Protein AF-A0A9W8B9P7-F1 (afdb_monomer)

pLDDT: mean 77.4, std 15.5, range [34.88, 94.69]

Organism: NCBI:txid2663907

Foldseek 3Di:
DVVVVLVVQWDFDQDPVRDTDTHGDPRDDLVNLLVVLLVVLVVVVVVSVVVSLVVCVDPPNPPNQLVSLLSSLLSCLVVLVLVSNVVSCVVRQWDFQPDDVPPDHGDIDGSLSSLLSSLLSCLVVLVLLVNLVSLLVSLVSCLVVVHDLASSQVSLLSSLLSLCVVDLPDDDQLLVLVDPDPPPPPPPDDSNNSSVVSCVVSVRDHDLSNLLSSLVSLLVVLVCQVVVVDDPHHNLSSLVSLVVSVVVCVVVVHDHDPSSLVRNLVSCVVVVVVVVSVVVVVD

Mean predicted aligned error: 11.42 Å

Sequence (283 aa):
WIFQRMEQGTVPSAMPSGAMESVPIPSPNSVTLATIALLWCQNRDWERVGQVLARLGGPGAAGALPRLVTRIVSAMVDCGDVAKAEKIWLEYGHTNSSTGSNGERPAVVLNERALAKLVLGCTRTGQVAKAIGYFRTACEYSAQASRPTSYLTGLLNAVLRCTLDEQPSVPDLLLCHHESEKWQNTTGSTRRGWVMHVAQTHGVRFDIDTYNVLISQLSRLAYKCALQEMGDVTLDRVAQTMHGLYLRLCKEGLAPDDMMLSHLVPMWCHLGMDELATEYWRL

Solvent-accessible surface area (backbone atoms only — not comparable to full-atom values): 16270 Å² total; per-residue (Å²): 106,72,68,61,50,55,71,64,38,44,44,83,41,76,43,99,84,72,50,77,41,76,42,75,47,80,74,79,49,71,66,57,48,46,53,52,34,54,57,28,52,76,70,66,40,59,68,63,32,49,57,46,48,61,65,47,68,44,97,87,37,80,83,59,46,58,66,46,49,29,51,52,29,40,50,28,28,77,69,67,41,41,72,60,22,49,53,51,37,71,71,64,33,55,44,74,44,88,78,52,97,71,86,50,77,61,58,69,47,68,41,59,70,31,48,55,40,48,27,55,29,23,30,75,70,66,38,42,72,58,17,50,53,48,49,47,54,52,42,56,48,34,59,76,66,74,48,86,48,71,68,52,34,61,52,46,45,47,42,50,53,38,50,49,67,76,51,78,84,70,54,73,61,70,58,50,69,84,59,90,83,66,87,84,74,60,91,81,59,56,82,64,49,50,52,59,47,51,32,55,79,56,67,40,62,80,51,71,67,44,52,42,56,53,44,52,52,46,42,58,38,34,54,38,26,74,68,66,76,38,88,95,49,53,47,65,56,44,33,53,37,49,51,52,51,50,55,48,40,48,75,73,73,47,78,84,51,73,73,47,44,71,52,44,40,64,34,29,50,73,71,67,38,50,67,68,37,48,59,67,71,74,110

Secondary structure (DSSP, 8-state):
-HHHHHHT-EEEEE-TTS-EEEEEPPPPPHHHHHHHHHHHHHTT-HHHHHHHHHHHTSTT-TTTHHHHHHHHHHHHHHTT-HHHHHHHHHHHSEEE----TTSPPP-EEE-HHHHHHHHHHHHHTT-HHHHHHHHHHHHHHHHHTT---HHHHHHHHHHHHHHHHH-----TTGGGTT-TT-SSS-TT--HHHHHHHHHHHTTPPP-HHHHHHHHHHHHHHHHHHHTT--SS--HHHHHHHHHHHHHHHHHTTPPPPHHHHHHHHHHHHHTT-HHHHHHHH--

Radius of gyration: 26.3 Å; Cα contacts (8 Å, |Δi|>4): 309; chains: 1; bounding box: 59×46×89 Å

InterPro domains:
  IPR011990 Tetratricopeptide-like helical domain superfamily [G3DSA:1.25.40.10] (1-169)

Structure (mmCIF, N/CA/C/O backbone):
data_AF-A0A9W8B9P7-F1
#
_entry.id   AF-A0A9W8B9P7-F1
#
loop_
_atom_site.group_PDB
_atom_site.id
_atom_site.type_symbol
_atom_site.label_atom_id
_atom_site.label_alt_id
_atom_site.label_comp_id
_atom_site.label_asym_id
_atom_site.label_entity_id
_atom_site.label_seq_id
_atom_site.pdbx_PDB_ins_code
_atom_site.Cartn_x
_atom_site.Cartn_y
_atom_site.Cartn_z
_atom_site.occupancy
_atom_site.B_iso_or_equiv
_atom_site.auth_seq_id
_atom_site.auth_comp_id
_atom_site.auth_asym_id
_atom_site.auth_atom_id
_atom_site.pdbx_PDB_model_num
ATOM 1 N N . TRP A 1 1 ? 25.005 -9.844 -29.477 1.00 50.66 1 TRP A N 1
ATOM 2 C CA . TRP A 1 1 ? 24.754 -10.302 -30.861 1.00 50.66 1 TRP A CA 1
ATOM 3 C C . TRP A 1 1 ? 23.714 -9.459 -31.606 1.00 50.66 1 TRP A C 1
ATOM 5 O O . TRP A 1 1 ? 24.120 -8.773 -32.531 1.00 50.66 1 TRP A O 1
ATOM 15 N N . ILE A 1 2 ? 22.423 -9.421 -31.218 1.00 58.22 2 ILE A N 1
ATOM 16 C CA . ILE A 1 2 ? 21.393 -8.629 -31.946 1.00 58.22 2 ILE A CA 1
ATOM 17 C C . ILE A 1 2 ? 21.757 -7.136 -32.023 1.00 58.22 2 ILE A C 1
ATOM 19 O O . ILE A 1 2 ? 21.759 -6.567 -33.107 1.00 58.22 2 ILE A O 1
ATOM 23 N N . PHE A 1 3 ? 22.159 -6.522 -30.906 1.00 60.28 3 PHE A N 1
ATOM 24 C CA . PHE A 1 3 ? 22.554 -5.109 -30.897 1.00 60.28 3 PHE A CA 1
ATOM 25 C C . PHE A 1 3 ? 23.814 -4.801 -31.714 1.00 60.28 3 PHE A C 1
ATOM 27 O O . PHE A 1 3 ? 23.851 -3.792 -32.405 1.00 60.28 3 PHE A O 1
ATOM 34 N N . GLN A 1 4 ? 24.804 -5.696 -31.702 1.00 60.12 4 GLN A N 1
ATOM 35 C CA . GLN A 1 4 ? 26.006 -5.566 -32.536 1.00 60.12 4 GLN A CA 1
ATOM 36 C C . GLN A 1 4 ? 25.678 -5.672 -34.030 1.00 60.12 4 GLN A C 1
ATOM 38 O O . GLN A 1 4 ? 26.262 -4.958 -34.834 1.00 60.12 4 GLN A O 1
ATOM 43 N N . ARG A 1 5 ? 24.725 -6.530 -34.420 1.00 60.44 5 ARG A N 1
ATOM 44 C CA . ARG A 1 5 ? 24.261 -6.602 -35.814 1.00 60.44 5 ARG A CA 1
ATOM 45 C C . ARG A 1 5 ? 23.428 -5.390 -36.226 1.00 60.44 5 ARG A C 1
ATOM 47 O O . ARG A 1 5 ? 23.517 -4.9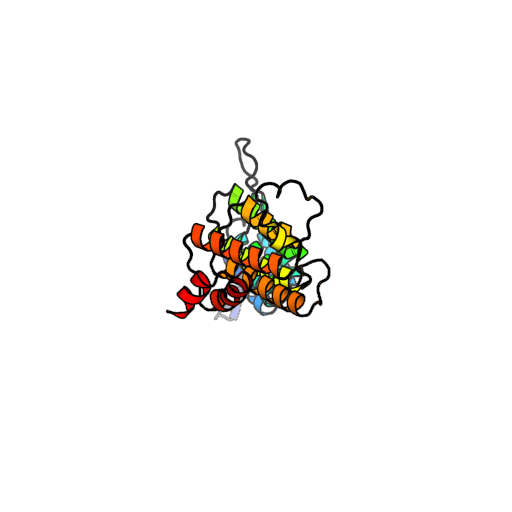69 -37.368 1.00 60.44 5 ARG A O 1
ATOM 54 N N . MET A 1 6 ? 22.666 -4.801 -35.305 1.00 60.12 6 MET A N 1
ATOM 55 C CA . MET A 1 6 ? 21.960 -3.537 -35.555 1.00 60.12 6 MET A CA 1
ATOM 56 C C . MET A 1 6 ? 22.930 -2.356 -35.728 1.00 60.12 6 MET A C 1
ATOM 58 O O . MET A 1 6 ? 22.663 -1.473 -36.533 1.00 60.12 6 MET A O 1
ATOM 62 N N . GLU A 1 7 ? 24.068 -2.353 -35.026 1.00 60.69 7 GLU A N 1
ATOM 63 C CA . GLU A 1 7 ? 25.131 -1.342 -35.181 1.00 60.69 7 GLU A CA 1
ATOM 64 C C . GLU A 1 7 ? 25.888 -1.453 -36.509 1.00 60.69 7 GLU A C 1
ATOM 66 O O . GLU A 1 7 ? 26.356 -0.445 -37.028 1.00 60.69 7 GLU A O 1
ATOM 71 N N . GLN A 1 8 ? 25.969 -2.654 -37.091 1.00 63.78 8 GLN A N 1
ATOM 72 C CA . GLN A 1 8 ? 26.585 -2.880 -38.407 1.00 63.78 8 GLN A CA 1
ATOM 73 C C . GLN A 1 8 ? 25.790 -2.241 -39.558 1.00 63.78 8 GLN A C 1
ATOM 75 O O . GLN A 1 8 ? 26.301 -2.144 -40.674 1.00 63.78 8 GLN A O 1
ATOM 80 N N . GLY A 1 9 ? 24.545 -1.814 -39.308 1.00 62.56 9 GLY A N 1
ATOM 81 C CA . GLY A 1 9 ? 23.728 -1.031 -40.237 1.00 62.56 9 GLY A CA 1
ATOM 82 C C . GLY A 1 9 ? 23.289 -1.767 -41.502 1.00 62.56 9 GLY A C 1
ATOM 83 O O . GLY A 1 9 ? 22.521 -1.203 -42.273 1.00 62.56 9 GLY A O 1
ATOM 84 N N . THR A 1 10 ? 23.730 -3.009 -41.724 1.00 67.12 10 THR A N 1
ATOM 85 C CA . THR A 1 10 ? 23.407 -3.807 -42.910 1.00 67.12 10 THR A CA 1
ATOM 86 C C . THR A 1 10 ? 23.367 -5.313 -42.615 1.00 67.12 10 THR A C 1
ATOM 88 O O . THR A 1 10 ? 24.103 -5.801 -41.754 1.00 67.12 10 THR A O 1
ATOM 91 N N . VAL A 1 11 ? 22.513 -6.068 -43.321 1.00 74.19 11 VAL A N 1
ATOM 92 C CA . VAL A 1 11 ? 22.524 -7.548 -43.326 1.00 74.19 11 VAL A CA 1
ATOM 93 C C . VAL A 1 11 ? 22.695 -8.049 -44.759 1.00 74.19 11 VAL A C 1
ATOM 95 O O . VAL A 1 11 ? 22.004 -7.550 -45.648 1.00 74.19 11 VAL A O 1
ATOM 98 N N . PRO A 1 12 ? 23.550 -9.060 -45.000 1.00 73.12 12 PRO A N 1
ATOM 99 C CA . PRO A 1 12 ? 23.569 -9.755 -46.280 1.00 73.12 12 PRO A CA 1
ATOM 100 C C . PRO A 1 12 ? 22.250 -10.512 -46.491 1.00 73.12 12 PRO A C 1
ATOM 102 O O . PRO A 1 12 ? 21.886 -11.373 -45.686 1.00 73.12 12 PRO A O 1
ATOM 105 N N . SER A 1 13 ? 21.545 -10.189 -47.572 1.00 77.75 13 SER A N 1
ATOM 106 C CA . SER A 1 13 ? 20.304 -10.836 -47.992 1.00 77.75 13 SER A CA 1
ATOM 107 C C . SER A 1 13 ? 20.478 -11.433 -49.383 1.00 77.75 13 SER A C 1
ATOM 109 O O . SER A 1 13 ? 20.944 -10.761 -50.304 1.00 77.75 13 SER A O 1
ATOM 111 N N . ALA A 1 14 ? 20.084 -12.696 -49.537 1.00 78.25 14 ALA A N 1
ATOM 112 C CA . ALA A 1 14 ? 20.053 -13.347 -50.837 1.00 78.25 14 ALA A CA 1
ATOM 113 C C . ALA A 1 14 ? 18.834 -12.845 -51.618 1.00 78.25 14 ALA A C 1
ATOM 115 O O . ALA A 1 14 ? 17.691 -13.016 -51.186 1.00 78.25 14 ALA A O 1
ATOM 116 N N . MET A 1 15 ? 19.084 -12.211 -52.758 1.00 76.75 15 MET A N 1
ATOM 117 C CA . MET A 1 15 ? 18.036 -11.794 -53.682 1.00 76.75 15 MET A CA 1
ATOM 118 C C . MET A 1 15 ? 17.479 -13.012 -54.435 1.00 76.75 15 MET A C 1
ATOM 120 O O . MET A 1 15 ? 18.175 -14.022 -54.568 1.00 76.75 15 MET A O 1
ATOM 124 N N . PRO A 1 16 ? 16.262 -12.931 -55.005 1.00 75.38 16 PRO A N 1
ATOM 125 C CA . PRO A 1 16 ? 15.693 -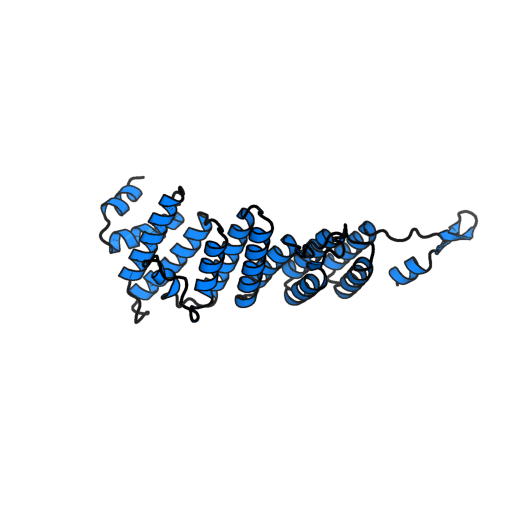14.007 -55.826 1.00 75.38 16 PRO A CA 1
ATOM 126 C C . PRO A 1 16 ? 16.585 -14.434 -57.007 1.00 75.38 16 PRO A C 1
ATOM 128 O O . PRO A 1 16 ? 16.451 -15.540 -57.519 1.00 75.38 16 PRO A O 1
ATOM 131 N N . SER A 1 17 ? 17.512 -13.568 -57.425 1.00 77.31 17 SER A N 1
ATOM 132 C CA . SER A 1 17 ? 18.525 -13.805 -58.458 1.00 77.31 17 SER A CA 1
ATOM 133 C C . SER A 1 17 ? 19.759 -14.592 -57.984 1.00 77.31 17 SER A C 1
ATOM 135 O O . SER A 1 17 ? 20.640 -14.871 -58.793 1.00 77.31 17 SER A O 1
ATOM 137 N N . GLY A 1 18 ? 19.869 -14.918 -56.691 1.00 74.88 18 GLY A N 1
ATOM 138 C CA . GLY A 1 18 ? 21.041 -15.568 -56.089 1.00 74.88 18 GLY A CA 1
ATOM 139 C C . GLY A 1 18 ? 22.199 -14.620 -55.746 1.00 74.88 18 GLY A C 1
ATOM 140 O O . GLY A 1 18 ? 23.170 -15.049 -55.123 1.00 74.88 18 GLY A O 1
ATOM 141 N N . ALA A 1 19 ? 22.104 -13.335 -56.105 1.00 75.94 19 ALA A N 1
ATOM 142 C CA . ALA A 1 19 ? 23.070 -12.314 -55.707 1.00 75.94 19 ALA A CA 1
ATOM 143 C C . ALA A 1 19 ? 22.915 -11.949 -54.220 1.00 75.94 19 ALA A C 1
ATOM 145 O O . ALA A 1 19 ? 21.799 -11.843 -53.708 1.00 75.94 19 ALA A O 1
ATOM 146 N N . MET A 1 20 ? 24.039 -11.743 -53.531 1.00 76.62 20 MET A N 1
ATOM 147 C CA . MET A 1 20 ? 24.060 -11.239 -52.157 1.00 76.62 20 MET A CA 1
ATOM 148 C C . MET A 1 20 ? 24.078 -9.712 -52.169 1.00 76.62 20 MET A C 1
ATOM 150 O O . MET A 1 20 ? 25.051 -9.115 -52.627 1.00 76.62 20 MET A O 1
ATOM 154 N N . GLU A 1 21 ? 23.034 -9.089 -51.626 1.00 80.12 21 GLU A N 1
ATOM 155 C CA . GLU A 1 21 ? 22.981 -7.641 -51.424 1.00 80.12 21 GLU A CA 1
ATOM 156 C C . GLU A 1 21 ? 23.047 -7.284 -49.941 1.00 80.12 21 GLU A C 1
ATOM 158 O O . GLU A 1 21 ? 22.544 -7.996 -49.070 1.00 80.12 21 GLU A O 1
ATOM 163 N N . SER A 1 22 ? 23.690 -6.155 -49.657 1.00 76.50 22 SER A N 1
ATOM 164 C CA . SER A 1 22 ? 23.765 -5.594 -48.314 1.00 76.50 22 SER A CA 1
ATOM 165 C C . SER A 1 22 ? 22.548 -4.702 -48.084 1.00 76.50 22 SER A C 1
ATOM 167 O O . SER A 1 22 ? 22.477 -3.592 -48.612 1.00 76.50 22 SER A O 1
ATOM 169 N N . VAL A 1 23 ? 21.562 -5.193 -47.334 1.00 76.25 23 VAL A N 1
ATOM 170 C CA . VAL A 1 23 ? 20.317 -4.458 -47.073 1.00 76.25 23 VAL A CA 1
ATOM 171 C C . VAL A 1 23 ? 20.497 -3.586 -45.832 1.00 76.25 23 VAL A C 1
ATOM 173 O O . VAL A 1 23 ? 20.871 -4.127 -44.788 1.00 76.25 23 VAL A O 1
ATOM 176 N N . PRO A 1 24 ? 20.219 -2.269 -45.894 1.00 69.81 24 PRO A N 1
ATOM 177 C CA . PRO A 1 24 ? 20.322 -1.396 -44.734 1.00 69.81 24 PRO A CA 1
ATOM 178 C C . PRO A 1 24 ? 19.303 -1.783 -43.661 1.00 69.81 24 PRO A C 1
ATOM 180 O O . PRO A 1 24 ? 18.111 -1.941 -43.929 1.00 69.81 24 PRO A O 1
ATOM 183 N N . ILE A 1 25 ? 19.774 -1.912 -42.423 1.00 70.19 25 ILE A N 1
ATOM 184 C CA . ILE A 1 25 ? 18.916 -2.137 -41.262 1.00 70.19 25 ILE A CA 1
ATOM 185 C C . ILE A 1 25 ? 18.501 -0.769 -40.728 1.00 70.19 25 ILE A C 1
ATOM 187 O O . ILE A 1 25 ? 19.377 0.030 -40.386 1.00 70.19 25 ILE A O 1
ATOM 191 N N . PRO A 1 26 ? 17.195 -0.481 -40.602 1.00 67.69 26 PRO A N 1
ATOM 192 C CA . PRO A 1 26 ? 16.762 0.735 -39.934 1.00 67.69 26 PRO A CA 1
ATOM 193 C C . PRO A 1 26 ? 17.261 0.725 -38.486 1.00 67.69 26 PRO A C 1
ATOM 195 O O . PRO A 1 26 ? 17.129 -0.276 -37.775 1.00 67.69 26 PRO A O 1
ATOM 198 N N . SER A 1 27 ? 17.825 1.845 -38.035 1.00 69.69 27 SER A N 1
ATOM 199 C CA . SER A 1 27 ? 18.227 1.984 -36.640 1.00 69.69 27 SER A CA 1
ATOM 200 C C . SER A 1 27 ? 16.999 1.805 -35.733 1.00 69.69 27 SER A C 1
ATOM 202 O O . SER A 1 27 ? 15.924 2.350 -36.013 1.00 69.69 27 SER A O 1
ATOM 204 N N . PRO A 1 28 ? 17.100 1.004 -34.658 1.00 72.62 28 PRO A N 1
ATOM 205 C CA . PRO A 1 28 ? 15.956 0.756 -33.799 1.00 72.62 28 PRO A CA 1
ATOM 206 C C . PRO A 1 28 ? 15.572 2.049 -33.077 1.00 72.62 28 PRO A C 1
ATOM 208 O O . PRO A 1 28 ? 16.377 2.643 -32.361 1.00 72.62 28 PRO A O 1
ATOM 211 N N . ASN A 1 29 ? 14.323 2.480 -33.250 1.00 76.12 29 ASN A N 1
ATOM 212 C CA . ASN A 1 29 ? 13.784 3.607 -32.498 1.00 76.12 29 ASN A CA 1
ATOM 213 C C . ASN A 1 29 ? 13.499 3.207 -31.033 1.00 76.12 29 ASN A C 1
ATOM 215 O O . ASN A 1 29 ? 13.529 2.030 -30.656 1.00 76.12 29 ASN A O 1
ATOM 219 N N . SER A 1 30 ? 13.191 4.196 -30.192 1.00 73.81 30 SER A N 1
ATOM 220 C CA . SER A 1 30 ? 12.946 3.985 -28.759 1.00 73.81 30 SER A CA 1
ATOM 221 C C . SER A 1 30 ? 11.778 3.033 -28.463 1.00 73.81 30 SER A C 1
ATOM 223 O O . SER A 1 30 ? 11.813 2.316 -27.463 1.00 73.81 30 SER A O 1
ATOM 225 N N . VAL A 1 31 ? 10.775 2.968 -29.343 1.00 77.44 31 VAL A N 1
ATOM 226 C CA . VAL A 1 31 ? 9.617 2.068 -29.219 1.00 77.44 31 VAL A CA 1
ATOM 227 C C . VAL A 1 31 ? 10.011 0.616 -29.506 1.00 77.44 31 VAL A C 1
ATOM 229 O O . VAL A 1 31 ? 9.622 -0.286 -28.758 1.00 77.44 31 VAL A O 1
ATOM 232 N N . THR A 1 32 ? 10.822 0.379 -30.539 1.00 79.50 32 THR A N 1
ATOM 233 C CA . THR A 1 32 ? 11.358 -0.950 -30.868 1.00 79.50 32 THR A CA 1
ATOM 234 C C . THR A 1 32 ? 12.215 -1.481 -29.722 1.00 79.50 32 THR A C 1
ATOM 236 O O . THR A 1 32 ? 12.008 -2.606 -29.265 1.00 79.50 32 THR A O 1
ATOM 239 N N . LEU A 1 33 ? 13.118 -0.651 -29.191 1.00 80.94 33 LEU A N 1
ATOM 240 C CA . LEU A 1 33 ? 13.955 -1.006 -28.042 1.00 80.94 33 LEU A CA 1
ATOM 241 C C . LEU A 1 33 ? 13.116 -1.312 -26.793 1.00 80.94 33 LEU A C 1
ATOM 243 O O . LEU A 1 33 ? 13.333 -2.336 -26.145 1.00 80.94 33 LEU A O 1
ATOM 247 N N . ALA A 1 34 ? 12.112 -0.482 -26.497 1.00 80.62 34 ALA A N 1
ATOM 248 C CA . ALA A 1 34 ? 11.189 -0.721 -25.391 1.00 80.62 34 ALA A CA 1
ATOM 249 C C . ALA A 1 34 ? 10.434 -2.052 -25.542 1.00 80.62 34 ALA A C 1
ATOM 251 O O . ALA A 1 34 ? 10.295 -2.793 -24.573 1.00 80.62 34 ALA A O 1
ATOM 252 N N . THR A 1 35 ? 9.982 -2.389 -26.751 1.00 82.81 35 THR A N 1
ATOM 253 C CA . THR A 1 35 ? 9.261 -3.645 -27.019 1.00 82.81 35 THR A CA 1
ATOM 254 C C . THR A 1 35 ? 10.155 -4.866 -26.797 1.00 82.81 35 THR A C 1
ATOM 256 O O . THR A 1 35 ? 9.740 -5.820 -26.141 1.00 82.81 35 THR A O 1
ATOM 259 N N . ILE A 1 36 ? 11.403 -4.813 -27.270 1.00 84.94 36 ILE A N 1
ATOM 260 C CA . ILE A 1 36 ? 12.388 -5.883 -27.062 1.00 84.94 36 ILE A CA 1
ATOM 261 C C . ILE A 1 36 ? 12.700 -6.061 -25.569 1.00 84.94 36 ILE A C 1
ATOM 263 O O . ILE A 1 36 ? 12.710 -7.189 -25.077 1.00 84.94 36 ILE A O 1
ATOM 267 N N . ALA A 1 37 ? 12.887 -4.965 -24.826 1.00 85.88 37 ALA A N 1
ATOM 268 C CA . ALA A 1 37 ? 13.105 -5.036 -23.382 1.00 85.88 37 ALA A CA 1
ATOM 269 C C . ALA A 1 37 ? 11.941 -5.726 -22.654 1.00 85.88 37 ALA A C 1
ATOM 271 O O . ALA A 1 37 ? 12.178 -6.549 -21.775 1.00 85.88 37 ALA A O 1
ATOM 272 N N . LEU A 1 38 ? 10.690 -5.464 -23.047 1.00 84.31 38 LEU A N 1
ATOM 273 C CA . LEU A 1 38 ? 9.524 -6.120 -22.444 1.00 84.31 38 LEU A CA 1
ATOM 274 C C . LEU A 1 38 ? 9.473 -7.628 -22.718 1.00 84.31 38 LEU A C 1
ATOM 276 O O . LEU A 1 38 ? 9.108 -8.386 -21.820 1.00 84.31 38 LEU A O 1
ATOM 280 N N . LEU A 1 39 ? 9.869 -8.071 -23.914 1.00 86.75 39 LEU A N 1
ATOM 281 C CA . LEU A 1 39 ? 9.997 -9.500 -24.224 1.00 86.75 39 LEU A CA 1
ATOM 282 C C . LEU A 1 39 ? 11.061 -10.168 -23.341 1.00 86.75 39 LEU A C 1
ATOM 284 O O . LEU A 1 39 ? 10.871 -11.278 -22.852 1.00 86.75 39 LEU A O 1
ATOM 288 N N . TRP A 1 40 ? 12.170 -9.482 -23.075 1.00 89.50 40 TRP A N 1
ATOM 289 C CA . TRP A 1 40 ? 13.196 -9.993 -22.165 1.00 89.50 40 TRP A CA 1
ATOM 290 C C . TRP A 1 40 ? 12.786 -9.960 -20.697 1.00 89.50 40 TRP A C 1
ATOM 292 O O . TRP A 1 40 ? 13.184 -10.858 -19.958 1.00 89.50 40 TRP A O 1
ATOM 302 N N . CYS A 1 41 ? 11.924 -9.026 -20.282 1.00 87.12 41 CYS A N 1
ATOM 303 C CA . CYS A 1 41 ? 11.303 -9.086 -18.958 1.00 87.12 41 CYS A CA 1
ATOM 304 C C . CYS A 1 41 ? 10.495 -10.374 -18.761 1.00 87.12 41 CYS A C 1
ATOM 306 O O . CYS A 1 41 ? 10.584 -10.977 -17.695 1.00 87.12 41 CYS A O 1
ATOM 308 N N . GLN A 1 42 ? 9.747 -10.823 -19.776 1.00 84.62 42 GLN A N 1
ATOM 309 C CA . GLN A 1 42 ? 8.981 -12.078 -19.703 1.00 84.62 42 GLN A CA 1
ATOM 310 C C . GLN A 1 42 ? 9.896 -13.293 -19.494 1.00 84.62 42 GLN A C 1
ATOM 312 O O . GLN A 1 42 ? 9.562 -14.194 -18.730 1.00 84.62 42 GLN A O 1
ATOM 317 N N . ASN A 1 43 ? 11.081 -13.271 -20.107 1.00 87.44 43 ASN A N 1
ATOM 318 C CA . ASN A 1 43 ? 12.095 -14.318 -19.969 1.00 87.44 43 ASN A CA 1
ATOM 319 C C . ASN A 1 43 ? 13.045 -14.111 -18.775 1.00 87.44 43 ASN A C 1
ATOM 321 O O . ASN A 1 43 ? 13.986 -14.884 -18.613 1.00 87.44 43 ASN A O 1
ATOM 325 N N . ARG A 1 44 ? 12.827 -13.075 -17.950 1.00 88.81 44 ARG A N 1
ATOM 326 C CA . ARG A 1 44 ? 13.690 -12.694 -16.814 1.00 88.81 44 ARG A CA 1
ATOM 327 C C . ARG A 1 44 ? 15.159 -12.447 -17.192 1.00 88.81 44 ARG A C 1
ATOM 329 O O . ARG A 1 44 ? 16.053 -12.570 -16.356 1.00 88.81 44 ARG A O 1
ATOM 336 N N . ASP A 1 45 ? 15.417 -12.057 -18.439 1.00 90.44 45 ASP A N 1
ATOM 337 C CA . ASP A 1 45 ? 16.754 -11.717 -18.938 1.00 90.44 45 ASP A CA 1
ATOM 338 C C . ASP A 1 45 ? 17.092 -10.260 -18.569 1.00 90.44 45 ASP A C 1
ATOM 340 O O . ASP A 1 45 ? 17.083 -9.337 -19.389 1.00 90.44 45 ASP A O 1
ATOM 344 N N . TRP A 1 46 ? 17.310 -10.035 -17.270 1.00 87.31 46 TRP A N 1
ATOM 345 C CA . TRP A 1 46 ? 17.481 -8.701 -16.688 1.00 87.31 46 TRP A CA 1
ATOM 346 C C . TRP A 1 46 ? 18.755 -7.989 -17.150 1.00 87.31 46 TRP A C 1
ATOM 348 O O . TRP A 1 46 ? 18.793 -6.759 -17.177 1.00 87.31 46 TRP A O 1
ATOM 358 N N . GLU A 1 47 ? 19.784 -8.744 -17.535 1.00 88.06 47 GLU A N 1
ATOM 359 C CA . GLU A 1 47 ? 21.034 -8.189 -18.053 1.00 88.06 47 GLU A CA 1
ATOM 360 C C . GLU A 1 47 ? 20.788 -7.462 -19.379 1.00 88.06 47 GLU A C 1
ATOM 362 O O . GLU A 1 47 ? 21.150 -6.291 -19.533 1.00 88.06 47 GLU A O 1
ATOM 367 N N . ARG A 1 48 ? 20.087 -8.111 -20.317 1.00 88.06 48 ARG A N 1
ATOM 368 C CA . ARG A 1 48 ? 19.757 -7.493 -21.606 1.00 88.06 48 ARG A CA 1
ATOM 369 C C . ARG A 1 48 ? 18.760 -6.348 -21.473 1.00 88.06 48 ARG A C 1
ATOM 371 O O . ARG A 1 48 ? 18.851 -5.373 -22.219 1.00 88.06 48 ARG A O 1
ATOM 378 N N . VAL A 1 49 ? 17.846 -6.421 -20.505 1.00 87.38 49 VAL A N 1
ATOM 379 C CA . VAL A 1 49 ? 16.964 -5.293 -20.161 1.00 87.38 49 VAL A CA 1
ATOM 380 C C . VAL A 1 49 ? 17.786 -4.079 -19.707 1.00 87.38 49 VAL A C 1
ATOM 382 O O . VAL A 1 49 ? 17.539 -2.969 -20.180 1.00 87.38 49 VAL A O 1
ATOM 385 N N . GLY A 1 50 ? 18.801 -4.285 -18.861 1.00 83.81 50 GLY A N 1
ATOM 386 C CA . GLY A 1 50 ? 19.725 -3.229 -18.436 1.00 83.81 50 GLY A CA 1
ATOM 387 C C . GLY A 1 50 ? 20.494 -2.602 -19.603 1.00 83.81 50 GLY A C 1
ATOM 388 O O . GLY A 1 50 ? 20.586 -1.380 -19.692 1.00 83.81 50 GLY A O 1
ATOM 389 N N . GLN A 1 51 ? 20.963 -3.413 -20.557 1.00 84.69 51 GLN A N 1
ATOM 390 C CA . GLN A 1 51 ? 21.638 -2.916 -21.767 1.00 84.69 51 GLN A CA 1
ATOM 391 C C . GLN A 1 51 ? 20.731 -2.007 -22.613 1.00 84.69 51 GLN A C 1
ATOM 393 O O . GLN A 1 51 ? 21.201 -1.018 -23.178 1.00 84.69 51 GLN A O 1
ATOM 398 N N . VAL A 1 52 ? 19.431 -2.312 -22.696 1.00 85.00 52 VAL A N 1
ATOM 399 C CA . VAL A 1 52 ? 18.459 -1.453 -23.391 1.00 85.00 52 VAL A CA 1
ATOM 400 C C . VAL A 1 52 ? 18.236 -0.147 -22.642 1.00 85.00 52 VAL A C 1
ATOM 402 O O . VAL A 1 52 ? 18.228 0.911 -23.269 1.00 85.00 52 VAL A O 1
ATOM 405 N N . LEU A 1 53 ? 18.076 -0.206 -21.319 1.00 82.44 53 LEU A N 1
ATOM 406 C CA . LEU A 1 53 ? 17.900 0.991 -20.497 1.00 82.44 53 LEU A CA 1
ATOM 407 C C . LEU A 1 53 ? 19.105 1.928 -20.595 1.00 82.44 53 LEU A C 1
ATOM 409 O O . LEU A 1 53 ? 18.908 3.115 -20.828 1.00 82.44 53 LEU A O 1
ATOM 413 N N . ALA A 1 54 ? 20.329 1.401 -20.548 1.00 80.25 54 ALA A N 1
ATOM 414 C CA . ALA A 1 54 ? 21.544 2.197 -20.716 1.00 80.25 54 ALA A CA 1
ATOM 415 C C . ALA A 1 54 ? 21.588 2.917 -22.079 1.00 80.25 54 ALA A C 1
ATOM 417 O O . ALA A 1 54 ? 21.979 4.079 -22.161 1.00 80.25 54 ALA A O 1
ATOM 418 N N . ARG A 1 55 ? 21.123 2.261 -23.153 1.00 78.25 55 ARG A N 1
ATOM 419 C CA . ARG A 1 55 ? 21.021 2.875 -24.491 1.00 78.25 55 ARG A CA 1
ATOM 420 C C . ARG A 1 55 ? 19.930 3.943 -24.572 1.00 78.25 55 ARG A C 1
ATOM 422 O O . ARG A 1 55 ? 20.105 4.941 -25.262 1.00 78.25 55 ARG A O 1
ATOM 429 N N . LEU A 1 56 ? 18.812 3.739 -23.878 1.00 76.62 56 LEU A N 1
ATOM 430 C CA . LEU A 1 56 ? 17.699 4.692 -23.814 1.00 76.62 56 LEU A CA 1
ATOM 431 C C . LEU A 1 56 ? 17.908 5.805 -22.773 1.00 76.62 56 LEU A C 1
ATOM 433 O O . LEU A 1 56 ? 17.152 6.769 -22.772 1.00 76.62 56 LEU A O 1
ATOM 437 N N . GLY A 1 57 ? 18.899 5.691 -21.890 1.00 65.44 57 GLY A N 1
ATOM 438 C CA . GLY A 1 57 ? 19.256 6.711 -20.900 1.00 65.44 57 GLY A CA 1
ATOM 439 C C . GLY A 1 57 ? 20.135 7.841 -21.450 1.00 65.44 57 GLY A C 1
ATOM 440 O O . GLY A 1 57 ? 20.416 8.794 -20.731 1.00 65.44 57 GLY A O 1
ATOM 441 N N . GLY A 1 58 ? 20.578 7.750 -22.710 1.00 61.28 58 GLY A N 1
ATOM 442 C CA . GLY A 1 58 ? 21.396 8.775 -23.363 1.00 61.28 58 GLY A CA 1
ATOM 443 C C . GLY A 1 58 ? 20.625 10.057 -23.739 1.00 61.28 58 GLY A C 1
ATOM 444 O O . GLY A 1 58 ? 19.389 10.060 -23.789 1.00 61.28 58 GLY A O 1
ATOM 445 N N . PRO A 1 59 ? 21.338 11.161 -24.041 1.00 44.72 59 PRO A N 1
ATOM 446 C CA . PRO A 1 59 ? 20.725 12.426 -24.449 1.00 44.72 59 PRO A CA 1
ATOM 447 C C . PRO A 1 59 ? 19.892 12.237 -25.730 1.00 44.72 59 PRO A C 1
ATOM 449 O O . PRO A 1 59 ? 20.432 11.923 -26.786 1.00 44.72 59 PRO A O 1
ATOM 452 N N . GLY A 1 60 ? 18.565 12.403 -25.628 1.00 47.94 60 GLY A N 1
ATOM 453 C CA . GLY A 1 60 ? 17.623 12.329 -26.760 1.00 47.94 60 GLY A CA 1
ATOM 454 C C . GLY A 1 60 ? 16.432 11.365 -26.609 1.00 47.94 60 GLY A C 1
ATOM 455 O O . GLY A 1 60 ? 15.516 11.408 -27.425 1.00 47.94 60 GLY A O 1
ATOM 456 N N . ALA A 1 61 ? 16.381 10.527 -25.567 1.00 52.75 61 ALA A N 1
ATOM 457 C CA . ALA A 1 61 ? 15.378 9.454 -25.424 1.00 52.75 61 ALA A CA 1
ATOM 458 C C . ALA A 1 61 ? 14.298 9.694 -24.334 1.00 52.75 61 ALA A C 1
ATOM 460 O O . ALA A 1 61 ? 13.643 8.764 -23.857 1.00 52.75 61 ALA A O 1
ATOM 461 N N . ALA A 1 62 ? 14.053 10.959 -23.978 1.00 54.50 62 ALA A N 1
ATOM 462 C CA . ALA A 1 62 ? 13.286 11.368 -22.794 1.00 54.50 62 ALA A CA 1
ATOM 463 C C . ALA A 1 62 ? 11.804 10.914 -22.738 1.00 54.50 62 ALA A C 1
ATOM 465 O O . ALA A 1 62 ? 11.244 10.787 -21.652 1.00 54.50 62 ALA A O 1
ATOM 466 N N . GLY A 1 63 ? 11.145 10.648 -23.874 1.00 55.53 63 GLY A N 1
ATOM 467 C CA . GLY A 1 63 ? 9.690 10.410 -23.903 1.00 55.53 63 GLY A CA 1
ATOM 468 C C . GLY A 1 63 ? 9.227 8.976 -23.594 1.00 55.53 63 GLY A C 1
ATOM 469 O O . GLY A 1 63 ? 8.178 8.778 -22.981 1.00 55.53 63 GLY A O 1
ATOM 470 N N . ALA A 1 64 ? 9.985 7.956 -24.014 1.00 58.84 64 ALA A N 1
ATOM 471 C CA . ALA A 1 64 ? 9.580 6.544 -23.896 1.00 58.84 64 ALA A CA 1
ATOM 472 C C . ALA A 1 64 ? 10.020 5.891 -22.573 1.00 58.84 6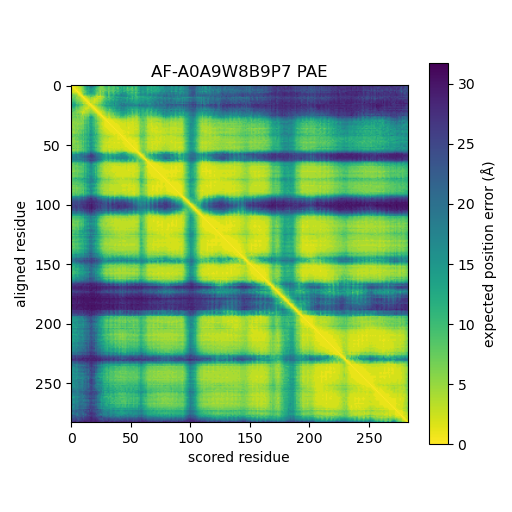4 ALA A C 1
ATOM 474 O O . ALA A 1 64 ? 9.446 4.884 -22.144 1.00 58.84 64 ALA A O 1
ATOM 475 N N . LEU A 1 65 ? 11.021 6.483 -21.919 1.00 75.62 65 LEU A N 1
ATOM 476 C CA . LEU A 1 65 ? 11.711 5.911 -20.770 1.00 75.62 65 LEU A CA 1
ATOM 477 C C . LEU A 1 65 ? 10.802 5.713 -19.540 1.00 75.62 65 LEU A C 1
ATOM 479 O O . LEU A 1 65 ? 10.814 4.609 -18.995 1.00 75.62 65 LEU A O 1
ATOM 483 N N . PRO A 1 66 ? 9.920 6.657 -19.136 1.00 79.62 66 PRO A N 1
ATOM 484 C CA . PRO A 1 66 ? 9.121 6.476 -17.920 1.00 79.62 66 PRO A CA 1
ATOM 485 C C . PRO A 1 66 ? 8.161 5.281 -17.997 1.00 79.62 66 PRO A C 1
ATOM 487 O O . PRO A 1 66 ? 8.078 4.481 -17.066 1.00 79.62 66 PRO A O 1
ATOM 490 N N . ARG A 1 67 ? 7.462 5.102 -19.128 1.00 81.31 67 ARG A N 1
ATOM 491 C CA . ARG A 1 67 ? 6.520 3.980 -19.309 1.00 81.31 67 ARG A CA 1
ATOM 492 C C . ARG A 1 67 ? 7.241 2.634 -19.338 1.00 81.31 67 ARG A C 1
ATOM 494 O O . ARG A 1 67 ? 6.730 1.659 -18.787 1.00 81.31 67 ARG A O 1
ATOM 501 N N . LEU A 1 68 ? 8.411 2.587 -19.977 1.00 85.69 68 LEU A N 1
ATOM 502 C CA . LEU A 1 68 ? 9.241 1.390 -20.023 1.00 85.69 68 LEU A CA 1
ATOM 503 C C . LEU A 1 68 ? 9.755 1.025 -18.624 1.00 85.69 68 LEU A C 1
ATOM 505 O O . LEU A 1 68 ? 9.570 -0.113 -18.200 1.00 85.69 68 LEU A O 1
ATOM 509 N N . VAL A 1 69 ? 10.294 1.996 -17.880 1.00 88.12 69 VAL A N 1
ATOM 510 C CA . VAL A 1 69 ? 10.747 1.809 -16.491 1.00 88.12 69 VAL A CA 1
ATOM 511 C C . VAL A 1 69 ? 9.609 1.287 -15.615 1.00 88.12 69 VAL A C 1
ATOM 513 O O . VAL A 1 69 ? 9.800 0.299 -14.912 1.00 88.12 69 VAL A O 1
ATOM 516 N N . THR A 1 70 ? 8.397 1.851 -15.710 1.00 89.50 70 THR A N 1
ATOM 517 C CA . THR A 1 70 ? 7.234 1.339 -14.961 1.00 89.50 70 THR A CA 1
ATOM 518 C C . THR A 1 70 ? 6.959 -0.133 -15.263 1.00 89.50 70 THR A C 1
ATOM 520 O O . THR A 1 70 ? 6.693 -0.905 -14.340 1.00 89.50 70 THR A O 1
ATOM 523 N N . ARG A 1 71 ? 7.004 -0.540 -16.537 1.00 89.94 71 ARG A N 1
ATOM 524 C CA . ARG A 1 71 ? 6.735 -1.930 -16.931 1.00 89.94 71 ARG A CA 1
ATOM 525 C C . ARG A 1 71 ? 7.836 -2.887 -16.477 1.00 89.94 71 ARG A C 1
ATOM 527 O O . ARG A 1 71 ? 7.506 -3.958 -15.981 1.00 89.94 71 ARG A O 1
ATOM 534 N N . ILE A 1 72 ? 9.104 -2.493 -16.593 1.00 91.38 72 ILE A N 1
ATOM 535 C CA . ILE A 1 72 ? 10.247 -3.292 -16.125 1.00 91.38 72 ILE A CA 1
ATOM 536 C C . ILE A 1 72 ? 10.181 -3.470 -14.606 1.00 91.38 72 ILE A C 1
ATOM 538 O O . ILE A 1 72 ? 10.226 -4.599 -14.124 1.00 91.38 72 ILE A O 1
ATOM 542 N N . VAL A 1 73 ? 9.996 -2.375 -13.858 1.00 92.50 73 VAL A N 1
ATOM 543 C CA . VAL A 1 73 ? 9.846 -2.404 -12.394 1.00 92.50 73 VAL A CA 1
ATOM 544 C C . VAL A 1 73 ? 8.660 -3.280 -11.994 1.00 92.50 73 VAL A C 1
ATOM 546 O O . VAL A 1 73 ? 8.801 -4.116 -11.107 1.00 92.50 73 VAL A O 1
ATOM 549 N N . SER A 1 74 ? 7.517 -3.153 -12.679 1.00 92.88 74 SER A N 1
ATOM 550 C CA . SER A 1 74 ? 6.352 -4.013 -12.428 1.00 92.88 74 SER A CA 1
ATOM 551 C C . SER A 1 74 ? 6.685 -5.489 -12.643 1.00 92.88 74 SER A C 1
ATOM 553 O O . SER A 1 74 ? 6.417 -6.294 -11.762 1.00 92.88 74 SER A O 1
ATOM 555 N N . ALA A 1 75 ? 7.316 -5.837 -13.769 1.00 91.88 75 ALA A N 1
ATOM 556 C CA . ALA A 1 75 ? 7.668 -7.218 -14.088 1.00 91.88 75 ALA A CA 1
ATOM 557 C C . ALA A 1 75 ? 8.653 -7.821 -13.074 1.00 91.88 75 ALA A C 1
ATOM 559 O O . ALA A 1 75 ? 8.483 -8.967 -12.662 1.00 91.88 75 ALA A O 1
ATOM 560 N N . MET A 1 76 ? 9.653 -7.050 -12.637 1.00 92.50 76 MET A N 1
ATOM 561 C CA . MET A 1 76 ? 10.603 -7.482 -11.609 1.00 92.50 76 MET A CA 1
ATOM 562 C C . MET A 1 76 ? 9.912 -7.685 -10.254 1.00 92.50 76 MET A C 1
ATOM 564 O O . MET A 1 76 ? 10.127 -8.712 -9.613 1.00 92.50 76 MET A O 1
ATOM 568 N N . VAL A 1 77 ? 9.042 -6.756 -9.839 1.00 93.56 77 VAL A N 1
ATOM 569 C CA . VAL A 1 77 ? 8.253 -6.884 -8.602 1.00 93.56 77 VAL A CA 1
ATOM 570 C C . VAL A 1 77 ? 7.330 -8.103 -8.654 1.00 93.56 77 VAL A C 1
ATOM 572 O O . VAL A 1 77 ? 7.290 -8.870 -7.694 1.00 93.56 77 VAL A O 1
ATOM 575 N N . ASP A 1 78 ? 6.620 -8.314 -9.763 1.00 90.62 78 ASP A N 1
ATOM 576 C CA . ASP A 1 78 ? 5.695 -9.440 -9.927 1.00 90.62 78 ASP A CA 1
ATOM 577 C C . ASP A 1 78 ? 6.438 -10.795 -9.983 1.00 90.62 78 ASP A C 1
ATOM 579 O O . ASP A 1 78 ? 5.875 -11.822 -9.615 1.00 90.62 78 ASP A O 1
ATOM 583 N N . CYS A 1 79 ? 7.727 -10.803 -10.352 1.00 89.12 79 CYS A N 1
ATOM 584 C CA . CYS A 1 79 ? 8.604 -11.978 -10.258 1.00 89.12 79 CYS A CA 1
ATOM 585 C C . CYS A 1 79 ? 9.265 -12.169 -8.877 1.00 89.12 79 CYS A C 1
ATOM 587 O O . CYS A 1 79 ? 9.973 -13.158 -8.691 1.00 89.12 79 CYS A O 1
ATOM 589 N N . GLY A 1 80 ? 9.074 -11.245 -7.928 1.00 88.81 80 GLY A N 1
ATOM 590 C CA . GLY A 1 80 ? 9.710 -11.264 -6.603 1.00 88.81 80 GLY A CA 1
ATOM 591 C C . GLY A 1 80 ? 11.125 -10.662 -6.545 1.00 88.81 80 GLY A C 1
ATOM 592 O O . GLY A 1 80 ? 11.711 -10.577 -5.469 1.00 88.81 80 GLY A O 1
ATOM 593 N N . ASP A 1 81 ? 11.666 -10.173 -7.664 1.00 90.75 81 ASP A N 1
ATOM 594 C CA . ASP A 1 81 ? 12.997 -9.556 -7.786 1.00 90.75 81 ASP A CA 1
ATOM 595 C C . ASP A 1 81 ? 1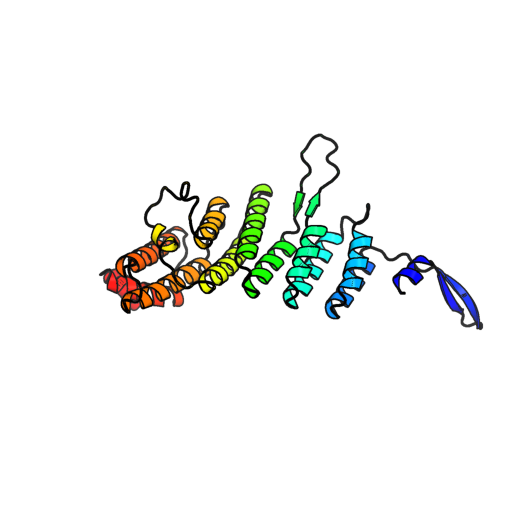2.991 -8.069 -7.324 1.00 90.75 81 ASP A C 1
ATOM 597 O O . ASP A 1 81 ? 13.471 -7.169 -8.020 1.00 90.75 81 ASP A O 1
ATOM 601 N N . VAL A 1 82 ? 12.447 -7.773 -6.134 1.00 93.38 82 VAL A N 1
ATOM 602 C CA . VAL A 1 82 ? 12.222 -6.386 -5.653 1.00 93.38 82 VAL A CA 1
ATOM 603 C C . VAL A 1 82 ? 13.517 -5.568 -5.567 1.00 93.38 82 VAL A C 1
ATOM 605 O O . VAL A 1 82 ? 13.523 -4.398 -5.936 1.00 93.38 82 VAL A O 1
ATOM 608 N N . ALA A 1 83 ? 14.635 -6.175 -5.157 1.00 91.94 83 ALA A N 1
ATOM 609 C CA . ALA A 1 83 ? 15.926 -5.481 -5.069 1.00 91.94 83 ALA A CA 1
ATOM 610 C C . ALA A 1 83 ? 16.454 -5.018 -6.443 1.00 91.94 83 ALA A C 1
ATOM 612 O O . ALA A 1 83 ? 17.038 -3.940 -6.564 1.00 91.94 83 ALA A O 1
ATOM 613 N N . LYS A 1 84 ? 16.226 -5.809 -7.502 1.00 90.25 84 LYS A N 1
ATOM 614 C CA . LYS A 1 84 ? 16.588 -5.411 -8.873 1.00 90.25 84 LYS A CA 1
ATOM 615 C C . LYS A 1 84 ? 15.660 -4.310 -9.376 1.00 90.25 84 LYS A C 1
ATOM 617 O O . LYS A 1 84 ? 16.135 -3.360 -9.994 1.00 90.25 84 LYS A O 1
ATOM 622 N N . ALA A 1 85 ? 14.367 -4.412 -9.063 1.00 92.25 85 ALA A N 1
ATOM 623 C CA . ALA A 1 85 ? 13.382 -3.388 -9.392 1.00 92.25 85 ALA A CA 1
ATOM 624 C C . ALA A 1 85 ? 13.747 -2.032 -8.764 1.00 92.25 85 ALA A C 1
ATOM 626 O O . ALA A 1 85 ? 13.721 -1.008 -9.444 1.00 92.25 85 ALA A O 1
ATOM 627 N N . GLU A 1 86 ? 14.140 -2.041 -7.487 1.00 91.75 86 GLU A N 1
ATOM 628 C CA . GLU A 1 86 ? 14.623 -0.872 -6.746 1.00 91.75 86 GLU A CA 1
ATOM 629 C C . GLU A 1 86 ? 15.846 -0.251 -7.425 1.00 91.75 86 GLU A C 1
ATOM 631 O O . GLU A 1 86 ? 15.847 0.949 -7.685 1.00 91.75 86 GLU A O 1
ATOM 636 N N . LYS A 1 87 ? 16.850 -1.059 -7.795 1.00 90.19 87 LYS A N 1
ATOM 637 C CA . LYS A 1 87 ? 18.040 -0.562 -8.500 1.00 90.19 87 LYS A CA 1
ATOM 638 C C . LYS A 1 87 ? 17.677 0.156 -9.805 1.00 90.19 87 LYS A C 1
ATOM 640 O O . LYS A 1 87 ? 18.143 1.268 -10.035 1.00 90.19 87 LYS A O 1
ATOM 645 N N . ILE A 1 88 ? 16.818 -0.449 -10.631 1.00 87.88 88 ILE A N 1
ATOM 646 C CA . ILE A 1 88 ? 16.359 0.162 -11.888 1.00 87.88 88 ILE A CA 1
ATOM 647 C C . ILE A 1 88 ? 15.607 1.470 -11.634 1.00 87.88 88 ILE A C 1
ATOM 649 O O . ILE A 1 88 ? 15.782 2.441 -12.367 1.00 87.88 88 ILE A O 1
ATOM 653 N N . TRP A 1 89 ? 14.762 1.515 -10.609 1.00 88.56 89 TRP A N 1
ATOM 654 C CA . TRP A 1 89 ? 14.020 2.725 -10.285 1.00 88.56 89 TRP A CA 1
ATOM 655 C C . TRP A 1 89 ? 14.909 3.843 -9.731 1.00 88.56 89 TRP A C 1
ATOM 657 O O . TRP A 1 89 ? 14.712 4.995 -10.095 1.00 88.56 89 TRP A O 1
ATOM 667 N N . LEU A 1 90 ? 15.912 3.532 -8.912 1.00 86.12 90 LEU A N 1
ATOM 668 C CA . LEU A 1 90 ? 16.867 4.538 -8.438 1.00 86.12 90 LEU A CA 1
ATOM 669 C C . LEU A 1 90 ? 17.669 5.145 -9.598 1.00 86.12 90 LEU A C 1
ATOM 671 O O . LEU A 1 90 ? 17.933 6.343 -9.599 1.00 86.12 90 LEU A O 1
ATOM 675 N N . GLU A 1 91 ? 18.021 4.329 -10.593 1.00 84.62 91 GLU A N 1
ATOM 676 C CA . GLU A 1 91 ? 18.842 4.747 -11.734 1.00 84.62 91 GLU A CA 1
ATOM 677 C C . GLU A 1 91 ? 18.037 5.491 -12.817 1.00 84.62 91 GLU A C 1
ATOM 679 O O . GLU A 1 91 ? 18.529 6.458 -13.392 1.00 84.62 91 GLU A O 1
ATOM 684 N N . TYR A 1 92 ? 16.787 5.082 -13.077 1.00 82.88 92 TYR A N 1
ATOM 685 C CA . TYR A 1 92 ? 15.985 5.588 -14.207 1.00 82.88 92 TYR A CA 1
ATOM 686 C C . TYR A 1 92 ? 14.596 6.133 -13.821 1.00 82.88 92 TYR A C 1
ATOM 688 O O . TYR A 1 92 ? 13.852 6.617 -14.676 1.00 82.88 92 TYR A O 1
ATOM 696 N N . GLY A 1 93 ? 14.188 6.012 -12.558 1.00 77.00 93 GLY A N 1
ATOM 697 C CA . GLY A 1 93 ? 12.869 6.411 -12.047 1.00 77.00 93 GLY A CA 1
ATOM 698 C C . GLY A 1 93 ? 12.766 7.877 -11.624 1.00 77.00 93 GLY A C 1
ATOM 699 O O . GLY A 1 93 ? 11.651 8.361 -11.411 1.00 77.00 93 GLY A O 1
ATOM 700 N N . HIS A 1 94 ? 13.898 8.581 -11.565 1.00 74.31 94 HIS A N 1
ATOM 701 C CA . HIS A 1 94 ? 13.989 10.020 -11.343 1.00 74.31 94 HIS A CA 1
ATOM 702 C C . HIS A 1 94 ? 14.721 10.661 -12.518 1.00 74.31 94 HIS A C 1
ATOM 704 O O . HIS A 1 94 ? 15.887 10.363 -12.760 1.00 74.31 94 HIS A O 1
ATOM 710 N N . THR A 1 95 ? 14.061 11.564 -13.238 1.00 64.88 95 THR A N 1
ATOM 711 C CA . THR A 1 95 ? 14.748 12.394 -14.233 1.00 64.88 95 THR A CA 1
ATOM 712 C C . THR A 1 95 ? 14.846 13.818 -13.712 1.00 64.88 95 THR A C 1
ATOM 714 O O . THR A 1 95 ? 13.822 14.461 -13.462 1.00 64.88 95 THR A O 1
ATOM 717 N N . ASN A 1 96 ? 16.074 14.321 -13.575 1.00 54.12 96 ASN A N 1
ATOM 718 C CA . ASN A 1 96 ? 16.313 15.752 -13.426 1.00 54.12 96 ASN A CA 1
ATOM 719 C C . ASN A 1 96 ? 15.929 16.407 -14.754 1.00 54.12 96 ASN A C 1
ATOM 721 O O . ASN A 1 96 ? 16.534 16.092 -15.779 1.00 54.12 96 ASN A O 1
ATOM 725 N N . SER A 1 97 ? 14.924 17.287 -14.770 1.00 51.59 97 SER A N 1
ATOM 726 C CA . SER A 1 97 ? 14.684 18.112 -15.956 1.00 51.59 97 SER A CA 1
ATOM 727 C C . SER A 1 97 ? 15.855 19.083 -16.116 1.00 51.59 97 SER A C 1
ATOM 729 O O . SER A 1 97 ? 15.934 20.142 -15.500 1.00 51.59 97 SER A O 1
ATOM 731 N N . SER A 1 98 ? 16.833 18.690 -16.920 1.00 46.09 98 SER A N 1
ATOM 732 C CA . SER A 1 98 ? 17.971 19.525 -17.272 1.00 46.09 98 SER A CA 1
ATOM 733 C C . SER A 1 98 ? 17.576 20.481 -18.397 1.00 46.09 98 SER A C 1
ATOM 735 O O . SER A 1 98 ? 18.064 20.313 -19.503 1.00 46.09 98 SER A O 1
ATOM 737 N N . THR A 1 99 ? 16.663 21.423 -18.138 1.00 44.09 99 THR A N 1
ATOM 738 C CA . THR A 1 99 ? 16.467 22.664 -18.920 1.00 44.09 99 THR A CA 1
ATOM 739 C C . THR A 1 99 ? 15.320 23.480 -18.322 1.00 44.09 99 THR A C 1
ATOM 741 O O . THR A 1 99 ? 14.172 23.356 -18.740 1.00 44.09 99 THR A O 1
ATOM 744 N N . GLY A 1 100 ? 15.638 24.347 -17.365 1.00 41.03 100 GLY A N 1
ATOM 745 C CA . GLY A 1 100 ? 14.898 25.585 -17.145 1.00 41.03 100 GLY A CA 1
ATOM 746 C C . GLY A 1 100 ? 15.831 26.726 -17.522 1.00 41.03 100 GLY A C 1
ATOM 747 O O . GLY A 1 100 ? 16.729 27.060 -16.757 1.00 41.03 100 GLY A O 1
ATOM 748 N N . SER A 1 101 ? 15.677 27.305 -18.711 1.00 45.00 101 SER A N 1
ATOM 749 C CA . SER A 1 101 ? 16.506 28.421 -19.192 1.00 45.00 101 SER A CA 1
ATOM 750 C C . SER A 1 101 ? 16.282 29.740 -18.432 1.00 45.00 101 SER A C 1
ATOM 752 O O . SER A 1 101 ? 16.857 30.747 -18.817 1.00 45.00 101 SER A O 1
ATOM 754 N N . ASN A 1 102 ? 15.502 29.742 -17.344 1.00 46.22 102 ASN A N 1
ATOM 755 C CA . ASN A 1 102 ? 15.111 30.933 -16.583 1.00 46.22 102 ASN A CA 1
ATOM 756 C C . ASN A 1 102 ? 15.183 30.719 -15.057 1.00 46.22 102 ASN A C 1
ATOM 758 O O . ASN A 1 102 ? 14.218 30.997 -14.359 1.00 46.22 102 ASN A O 1
ATOM 762 N N . GLY A 1 103 ? 16.288 30.197 -14.511 1.00 46.72 103 GLY A N 1
ATOM 763 C CA . GLY A 1 103 ? 16.542 30.211 -13.054 1.00 46.72 103 GLY A CA 1
ATOM 764 C C . GLY A 1 103 ? 15.542 29.454 -12.157 1.00 46.72 103 GLY A C 1
ATOM 765 O O . GLY A 1 103 ? 15.702 29.451 -10.937 1.00 46.72 103 GLY A O 1
ATOM 766 N N . GLU A 1 104 ? 14.533 28.797 -12.728 1.00 48.25 104 GLU A N 1
ATOM 767 C CA . GLU A 1 104 ? 13.601 27.935 -12.011 1.00 48.25 104 GLU A CA 1
ATOM 768 C C . GLU A 1 104 ? 14.302 26.631 -11.626 1.00 48.25 104 GLU A C 1
ATOM 770 O O . GLU A 1 104 ? 15.038 26.032 -12.416 1.00 48.25 104 GLU A O 1
ATOM 775 N N . ARG A 1 105 ? 14.097 26.201 -10.375 1.00 48.12 105 ARG A N 1
ATOM 776 C CA . ARG A 1 105 ? 14.659 24.948 -9.860 1.00 48.12 105 ARG A CA 1
ATOM 777 C C . ARG A 1 105 ? 14.273 23.795 -10.796 1.00 48.12 105 ARG A C 1
ATOM 779 O O . ARG A 1 105 ? 13.108 23.722 -11.187 1.00 48.12 105 ARG A O 1
ATOM 786 N N . PRO A 1 106 ? 15.201 22.875 -11.118 1.00 50.22 106 PRO A N 1
ATOM 787 C CA . PRO A 1 106 ? 14.886 21.729 -11.960 1.00 50.22 106 PRO A CA 1
ATOM 788 C C . PRO A 1 106 ? 13.728 20.945 -11.337 1.00 50.22 106 PRO A C 1
ATOM 790 O O . PRO A 1 106 ? 13.822 20.470 -10.203 1.00 50.22 106 PRO A O 1
ATOM 793 N N . ALA A 1 107 ? 12.626 20.818 -12.075 1.00 55.62 107 ALA A N 1
ATOM 794 C CA . ALA A 1 107 ? 11.511 19.983 -11.669 1.00 55.62 107 ALA A CA 1
ATOM 795 C C . ALA A 1 107 ? 11.967 18.521 -11.755 1.00 55.62 107 ALA A C 1
ATOM 797 O O . ALA A 1 107 ? 12.232 18.003 -12.845 1.00 55.62 107 ALA A O 1
ATOM 798 N N . VAL A 1 108 ? 12.113 17.862 -10.608 1.00 60.44 108 VAL A N 1
ATOM 799 C CA . VAL A 1 108 ? 12.353 16.418 -10.559 1.00 60.44 108 VAL A CA 1
ATOM 800 C C . VAL A 1 108 ? 11.076 15.739 -11.041 1.00 60.44 108 VAL A C 1
ATOM 802 O O . VAL A 1 108 ? 10.016 15.898 -10.438 1.00 60.44 108 VAL A O 1
ATOM 805 N N . VAL A 1 109 ? 11.150 14.992 -12.140 1.00 72.00 109 VAL A N 1
ATOM 806 C CA . VAL A 1 109 ? 10.015 14.185 -12.601 1.00 72.00 109 VAL A CA 1
ATOM 807 C C . VAL A 1 109 ? 10.172 12.791 -12.011 1.00 72.00 109 VAL A C 1
ATOM 809 O O . VAL A 1 109 ? 11.093 12.051 -12.362 1.00 72.00 109 VAL A O 1
ATOM 812 N N . LEU A 1 110 ? 9.278 12.457 -11.081 1.00 80.62 110 LEU A N 1
ATOM 813 C CA . LEU A 1 110 ? 9.223 11.165 -10.411 1.00 80.62 110 LEU A CA 1
ATOM 814 C C . LEU A 1 110 ? 8.336 10.200 -11.198 1.00 80.62 110 LEU A C 1
A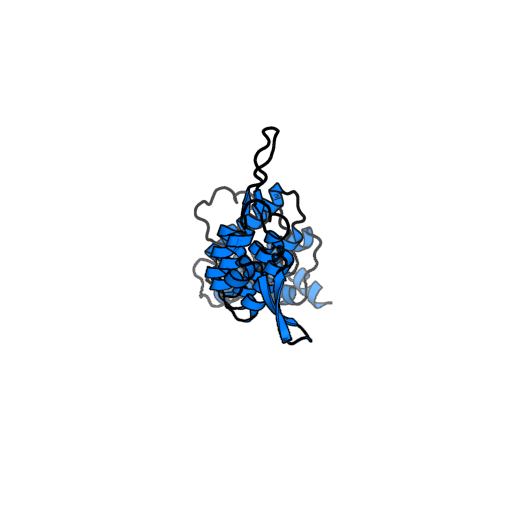TOM 816 O O . LEU A 1 110 ? 7.188 10.513 -11.526 1.00 80.62 110 LEU A O 1
ATOM 820 N N . ASN A 1 111 ? 8.818 8.983 -11.437 1.00 86.50 111 ASN A N 1
ATOM 821 C CA . ASN A 1 111 ? 7.981 7.912 -11.963 1.00 86.50 111 ASN A CA 1
ATOM 822 C C . ASN A 1 111 ? 7.102 7.304 -10.852 1.00 86.50 111 ASN A C 1
ATOM 824 O O . ASN A 1 111 ? 7.396 6.230 -10.320 1.00 86.50 111 ASN A O 1
ATOM 828 N N . GLU A 1 112 ? 6.007 7.994 -10.516 1.00 86.00 112 GLU A N 1
ATOM 829 C CA . GLU A 1 112 ? 5.056 7.614 -9.455 1.00 86.00 112 GLU A CA 1
ATOM 830 C C . GLU A 1 112 ? 4.530 6.181 -9.603 1.00 86.00 112 GLU A C 1
ATOM 832 O O . GLU A 1 112 ? 4.388 5.462 -8.619 1.00 86.00 112 GLU A O 1
ATOM 837 N N . ARG A 1 113 ? 4.258 5.731 -10.835 1.00 88.94 113 ARG A N 1
ATOM 838 C CA . ARG A 1 113 ? 3.705 4.388 -11.076 1.00 88.94 113 ARG A CA 1
ATOM 839 C C . ARG A 1 113 ? 4.712 3.289 -10.761 1.00 88.94 113 ARG A C 1
ATOM 841 O O . ARG A 1 113 ? 4.334 2.242 -10.241 1.00 88.94 113 ARG A O 1
ATOM 848 N N . ALA A 1 114 ? 5.983 3.518 -11.088 1.00 90.12 114 ALA A N 1
ATOM 849 C CA . ALA A 1 114 ? 7.054 2.600 -10.725 1.00 90.12 114 ALA A CA 1
ATOM 850 C C . ALA A 1 114 ? 7.281 2.600 -9.203 1.00 90.12 114 ALA A C 1
ATOM 852 O O . ALA A 1 114 ? 7.392 1.530 -8.610 1.00 90.12 114 ALA A O 1
ATOM 853 N N . LEU A 1 115 ? 7.238 3.775 -8.564 1.00 91.81 115 LEU A N 1
ATOM 854 C CA . LEU A 1 115 ? 7.334 3.899 -7.107 1.00 91.81 115 LEU A CA 1
ATOM 855 C C . LEU A 1 115 ? 6.187 3.170 -6.390 1.00 91.81 115 LEU A C 1
ATOM 857 O O . LEU A 1 115 ? 6.431 2.387 -5.478 1.00 91.81 115 LEU A O 1
ATOM 861 N N . ALA A 1 116 ? 4.944 3.344 -6.844 1.00 92.25 116 ALA A N 1
ATOM 862 C CA . ALA A 1 116 ? 3.780 2.632 -6.318 1.00 92.25 116 ALA A CA 1
ATOM 863 C C . ALA A 1 116 ? 3.961 1.105 -6.396 1.00 92.25 116 ALA A C 1
ATOM 865 O O . ALA A 1 116 ? 3.639 0.380 -5.456 1.00 92.25 116 ALA A O 1
ATOM 866 N N . LYS A 1 117 ? 4.532 0.605 -7.498 1.00 93.94 117 LYS A N 1
ATOM 867 C CA . LYS A 1 117 ? 4.858 -0.818 -7.653 1.00 93.94 117 LYS A CA 1
ATOM 868 C C . LYS A 1 117 ? 5.949 -1.279 -6.691 1.00 93.94 117 LYS A C 1
ATOM 870 O O . LYS A 1 117 ? 5.822 -2.375 -6.153 1.00 93.94 117 LYS A O 1
ATOM 875 N N . LEU A 1 118 ? 6.964 -0.458 -6.424 1.00 94.56 118 LEU A N 1
ATOM 876 C CA . LEU A 1 118 ? 7.972 -0.763 -5.406 1.00 94.56 118 LEU A CA 1
ATOM 877 C C . LEU A 1 118 ? 7.380 -0.814 -4.003 1.00 94.56 118 LEU A C 1
ATOM 879 O O . LEU A 1 118 ? 7.683 -1.756 -3.279 1.00 94.56 118 LEU A O 1
ATOM 883 N N . VAL A 1 119 ? 6.496 0.123 -3.641 1.00 94.69 119 VAL A N 1
ATOM 884 C CA . VAL A 1 119 ? 5.776 0.077 -2.358 1.00 94.69 119 VAL A CA 1
ATOM 885 C C . VAL A 1 119 ? 5.070 -1.271 -2.212 1.00 94.69 119 VAL A C 1
ATOM 887 O O . VAL A 1 119 ? 5.302 -1.973 -1.232 1.00 94.69 119 VAL A O 1
ATOM 890 N N . LEU A 1 120 ? 4.293 -1.686 -3.219 1.00 93.94 120 LEU A N 1
ATOM 891 C CA . LEU A 1 120 ? 3.597 -2.979 -3.212 1.00 93.94 120 LEU A CA 1
ATOM 892 C C . LEU A 1 120 ? 4.552 -4.187 -3.187 1.00 93.94 120 LEU A C 1
ATOM 894 O O . LEU A 1 120 ? 4.253 -5.206 -2.570 1.00 93.94 120 LEU A O 1
ATOM 898 N N . GLY A 1 121 ? 5.703 -4.103 -3.857 1.00 94.31 121 GLY A N 1
ATOM 899 C CA . GLY A 1 121 ? 6.725 -5.150 -3.817 1.00 94.31 121 GLY A CA 1
ATOM 900 C C . GLY A 1 121 ? 7.371 -5.282 -2.438 1.00 94.31 121 GLY A C 1
ATOM 901 O O . GLY A 1 121 ? 7.520 -6.390 -1.918 1.00 94.31 121 GLY A O 1
ATOM 902 N N . CYS A 1 122 ? 7.710 -4.157 -1.811 1.00 93.81 122 CYS A N 1
ATOM 903 C CA . CYS A 1 122 ? 8.255 -4.122 -0.460 1.00 93.81 122 CYS A CA 1
ATOM 904 C C . CYS A 1 122 ? 7.246 -4.646 0.566 1.00 93.81 122 CYS A C 1
ATOM 906 O O . CYS A 1 122 ? 7.641 -5.423 1.431 1.00 93.81 122 CYS A O 1
ATOM 908 N N . THR A 1 123 ? 5.957 -4.306 0.448 1.00 92.00 123 THR A N 1
ATOM 909 C CA . THR A 1 123 ? 4.935 -4.826 1.371 1.00 92.00 123 THR A CA 1
ATOM 910 C C . THR A 1 123 ? 4.737 -6.334 1.225 1.00 92.00 123 THR A C 1
ATOM 912 O O . THR A 1 123 ? 4.692 -7.042 2.226 1.00 92.00 123 THR A O 1
ATOM 915 N N . ARG A 1 124 ? 4.711 -6.863 -0.007 1.00 90.94 124 ARG A N 1
ATOM 916 C CA . ARG A 1 124 ? 4.612 -8.316 -0.259 1.00 90.94 124 ARG A CA 1
ATOM 917 C C . ARG A 1 124 ? 5.820 -9.106 0.242 1.00 90.94 124 ARG A C 1
ATOM 919 O O . ARG A 1 124 ? 5.671 -10.256 0.632 1.00 90.94 124 ARG A O 1
ATOM 926 N N . THR A 1 125 ? 7.008 -8.506 0.206 1.00 90.56 125 THR A N 1
ATOM 927 C CA . THR A 1 125 ? 8.257 -9.149 0.654 1.00 90.56 125 THR A CA 1
ATOM 928 C C . THR A 1 125 ? 8.581 -8.889 2.127 1.00 90.56 125 THR A C 1
ATOM 930 O O . THR A 1 125 ? 9.649 -9.284 2.585 1.00 90.56 125 THR A O 1
ATOM 933 N N . GLY A 1 126 ? 7.697 -8.214 2.872 1.00 86.62 126 GLY A N 1
ATOM 934 C CA . GLY A 1 126 ? 7.910 -7.889 4.286 1.00 86.62 126 GLY A CA 1
ATOM 935 C C . GLY A 1 126 ? 8.994 -6.833 4.544 1.00 86.62 126 GLY A C 1
ATOM 936 O O . GLY A 1 126 ? 9.415 -6.644 5.679 1.00 86.62 126 GLY A O 1
ATOM 937 N N . GLN A 1 127 ? 9.453 -6.106 3.520 1.00 89.56 127 GLN A N 1
ATOM 938 C CA . GLN A 1 127 ? 10.424 -5.012 3.658 1.00 89.56 127 GLN A CA 1
ATOM 939 C C . GLN A 1 127 ? 9.733 -3.724 4.139 1.00 89.56 127 GLN A C 1
ATOM 941 O O . GLN A 1 127 ? 9.703 -2.709 3.435 1.00 89.56 127 GLN A O 1
ATOM 946 N N . VAL A 1 128 ? 9.176 -3.760 5.351 1.00 86.19 128 VAL A N 1
ATOM 947 C CA . VAL A 1 128 ? 8.319 -2.709 5.924 1.00 86.19 128 VAL A CA 1
ATOM 948 C C . VAL A 1 128 ? 8.995 -1.341 5.929 1.00 86.19 128 VAL A C 1
ATOM 950 O O . VAL A 1 128 ? 8.431 -0.376 5.421 1.00 86.19 128 VAL A O 1
ATOM 953 N N . ALA A 1 129 ? 10.233 -1.239 6.424 1.00 84.88 129 ALA A N 1
ATOM 954 C CA . ALA A 1 129 ? 10.937 0.045 6.496 1.00 84.88 129 ALA A CA 1
ATOM 955 C C . ALA A 1 129 ? 11.093 0.718 5.116 1.00 84.88 129 ALA A C 1
ATOM 957 O O . ALA A 1 129 ? 10.922 1.932 4.998 1.00 84.88 129 ALA A O 1
ATOM 958 N N . LYS A 1 130 ? 11.355 -0.071 4.065 1.00 89.75 130 LYS A N 1
ATOM 959 C CA . LYS A 1 130 ? 11.443 0.439 2.690 1.00 89.75 130 LYS A CA 1
ATOM 960 C C . LYS A 1 130 ? 10.078 0.828 2.136 1.00 89.75 130 LYS A C 1
ATOM 962 O O . LYS A 1 130 ? 9.956 1.897 1.548 1.00 89.75 130 LYS A O 1
ATOM 967 N N . ALA A 1 131 ? 9.050 0.007 2.362 1.00 90.81 131 ALA A N 1
ATOM 968 C CA . ALA A 1 131 ? 7.683 0.317 1.942 1.00 90.81 131 ALA A CA 1
ATOM 969 C C . ALA A 1 131 ? 7.212 1.662 2.516 1.00 90.81 131 ALA A C 1
ATOM 971 O O . ALA A 1 131 ? 6.667 2.495 1.795 1.00 90.81 131 ALA A O 1
ATOM 972 N N . ILE A 1 132 ? 7.494 1.885 3.799 1.00 87.56 132 ILE A N 1
ATOM 973 C CA . ILE A 1 132 ? 7.193 3.122 4.513 1.00 87.56 132 ILE A CA 1
ATOM 974 C C . ILE A 1 132 ? 7.976 4.310 3.923 1.00 87.56 132 ILE A C 1
ATOM 976 O O . ILE A 1 132 ? 7.385 5.355 3.642 1.00 87.56 132 ILE A O 1
ATOM 980 N N . GLY A 1 133 ? 9.283 4.148 3.686 1.00 88.31 133 GLY A N 1
ATOM 981 C CA . GLY A 1 133 ? 10.119 5.181 3.065 1.00 88.31 133 GLY A CA 1
ATOM 982 C C . GLY A 1 133 ? 9.616 5.594 1.679 1.00 88.31 133 GLY A C 1
ATOM 983 O O . GLY A 1 133 ? 9.427 6.779 1.417 1.00 88.31 133 GLY A O 1
ATOM 984 N N . TYR A 1 134 ? 9.304 4.623 0.822 1.00 91.75 134 TYR A N 1
ATOM 985 C CA . TYR A 1 134 ? 8.771 4.879 -0.516 1.00 91.75 134 TYR A CA 1
ATOM 986 C C . TYR A 1 134 ? 7.371 5.484 -0.515 1.00 91.75 134 TYR A C 1
ATOM 988 O O . TYR A 1 134 ? 7.077 6.345 -1.345 1.00 91.75 134 TYR A O 1
ATOM 996 N N . PHE A 1 135 ? 6.512 5.076 0.421 1.00 91.81 135 PHE A N 1
ATOM 997 C CA . PHE A 1 135 ? 5.206 5.699 0.599 1.00 91.81 135 PHE A CA 1
ATOM 998 C C . PHE A 1 135 ? 5.341 7.180 0.963 1.00 91.81 135 PHE A C 1
ATOM 1000 O O . PHE A 1 135 ? 4.681 8.014 0.348 1.00 91.81 135 PHE A O 1
ATOM 1007 N N . ARG A 1 136 ? 6.258 7.529 1.878 1.00 89.31 136 ARG A N 1
ATOM 1008 C CA . ARG A 1 136 ? 6.566 8.934 2.178 1.00 89.31 136 ARG A CA 1
ATOM 1009 C C . ARG A 1 136 ? 7.013 9.691 0.928 1.00 89.31 136 ARG A C 1
ATOM 1011 O O . ARG A 1 136 ? 6.462 10.753 0.662 1.00 89.31 136 ARG A O 1
ATOM 1018 N N . THR A 1 137 ? 7.943 9.143 0.144 1.00 88.62 137 THR A N 1
ATOM 1019 C CA . THR A 1 137 ? 8.397 9.786 -1.101 1.00 88.62 137 THR A CA 1
ATOM 1020 C C . THR A 1 137 ? 7.241 10.026 -2.079 1.00 88.62 137 THR A C 1
ATOM 1022 O O . THR A 1 137 ? 7.179 11.079 -2.712 1.00 88.62 137 THR A O 1
ATOM 1025 N N . ALA A 1 138 ? 6.293 9.088 -2.187 1.00 89.00 138 ALA A N 1
ATOM 1026 C CA . ALA A 1 138 ? 5.104 9.260 -3.022 1.00 89.00 138 ALA A CA 1
ATOM 1027 C C . ALA A 1 138 ? 4.192 10.390 -2.504 1.00 89.00 138 ALA A C 1
ATOM 1029 O O . ALA A 1 138 ? 3.715 11.207 -3.294 1.00 89.00 138 ALA A O 1
ATOM 1030 N N . CYS A 1 139 ? 3.989 10.471 -1.187 1.00 87.31 139 CYS A N 1
ATOM 1031 C CA . CYS A 1 139 ? 3.210 11.532 -0.549 1.00 87.31 139 CYS A CA 1
ATOM 1032 C C . CYS A 1 139 ? 3.839 12.921 -0.746 1.00 87.31 139 CYS A C 1
ATOM 1034 O O . CYS A 1 139 ? 3.147 13.850 -1.165 1.00 87.31 139 CYS A O 1
ATOM 1036 N N . GLU A 1 140 ? 5.145 13.054 -0.499 1.00 85.88 140 GLU A N 1
ATOM 1037 C CA . GLU A 1 140 ? 5.893 14.309 -0.670 1.00 85.88 140 GLU A CA 1
ATOM 1038 C C . GLU A 1 140 ? 5.803 14.815 -2.114 1.00 85.88 140 GLU A C 1
ATOM 1040 O O . GLU A 1 140 ? 5.533 15.993 -2.356 1.00 85.88 140 GLU A O 1
ATOM 1045 N N . TYR A 1 141 ? 5.960 13.911 -3.083 1.00 83.75 141 TYR A N 1
ATOM 1046 C CA . TYR A 1 141 ? 5.859 14.261 -4.494 1.00 83.75 141 TYR A CA 1
ATOM 1047 C C . TYR A 1 141 ? 4.442 14.674 -4.901 1.00 83.75 141 TYR A C 1
ATOM 1049 O O . TYR A 1 141 ? 4.267 15.686 -5.580 1.00 83.75 141 TYR A O 1
ATOM 1057 N N . SER A 1 142 ? 3.416 13.936 -4.463 1.00 83.00 142 SER A N 1
ATOM 1058 C CA . SER A 1 142 ? 2.022 14.275 -4.770 1.00 83.00 142 SER A CA 1
ATOM 1059 C C . SER A 1 142 ? 1.633 15.649 -4.220 1.00 83.00 142 SER A C 1
ATOM 1061 O O . SER A 1 142 ? 0.912 16.387 -4.896 1.00 83.00 142 SER A O 1
ATOM 1063 N N . ALA A 1 143 ? 2.128 16.001 -3.027 1.00 80.00 143 ALA A N 1
ATOM 1064 C CA . ALA A 1 143 ? 1.912 17.309 -2.418 1.00 80.00 143 ALA A CA 1
ATOM 1065 C C . ALA A 1 143 ? 2.584 18.429 -3.227 1.00 80.00 143 ALA A C 1
ATOM 1067 O O . ALA A 1 143 ? 1.943 19.430 -3.540 1.00 80.00 143 ALA A O 1
ATOM 1068 N N . GLN A 1 144 ? 3.841 18.238 -3.644 1.00 80.00 144 GLN A N 1
ATOM 1069 C CA . GLN A 1 144 ? 4.553 19.198 -4.498 1.00 80.00 144 GLN A CA 1
ATOM 1070 C C . GLN A 1 144 ? 3.887 19.364 -5.872 1.00 80.00 144 GLN A C 1
ATOM 1072 O O . GLN A 1 144 ? 3.839 20.467 -6.411 1.00 80.00 144 GLN A O 1
ATOM 1077 N N . ALA A 1 145 ? 3.352 18.280 -6.435 1.00 73.75 145 ALA A N 1
ATOM 1078 C CA . ALA A 1 145 ? 2.736 18.274 -7.757 1.00 73.75 145 ALA A CA 1
ATOM 1079 C C . ALA A 1 145 ? 1.246 18.678 -7.761 1.00 73.75 145 ALA A C 1
ATOM 1081 O O . ALA A 1 145 ? 0.641 18.691 -8.834 1.00 73.75 145 ALA A O 1
ATOM 1082 N N . SER A 1 146 ? 0.643 18.982 -6.599 1.00 71.56 146 SER A N 1
ATOM 1083 C CA . SER A 1 146 ? -0.801 19.261 -6.446 1.00 71.56 146 SER A CA 1
ATOM 1084 C C . SER A 1 146 ? -1.700 18.190 -7.087 1.00 71.56 146 SER A C 1
ATOM 1086 O O . SER A 1 146 ? -2.730 18.491 -7.694 1.00 71.56 146 SER A O 1
ATOM 1088 N N . ARG A 1 147 ? -1.285 16.920 -7.008 1.00 68.81 147 ARG A N 1
ATOM 1089 C CA . ARG A 1 147 ? -1.965 15.803 -7.678 1.00 68.81 147 ARG A CA 1
ATOM 1090 C C . ARG A 1 147 ? -3.032 15.154 -6.792 1.00 68.81 147 ARG A C 1
ATOM 1092 O O . ARG A 1 147 ? -2.910 15.185 -5.567 1.00 68.81 147 ARG A O 1
ATOM 1099 N N . PRO A 1 148 ? -4.054 14.516 -7.396 1.00 63.00 148 PRO A N 1
ATOM 1100 C CA . PRO A 1 148 ? -5.056 13.758 -6.654 1.00 63.00 148 PRO A CA 1
ATOM 1101 C C . PRO A 1 148 ? -4.419 12.661 -5.788 1.00 63.00 148 PRO A C 1
ATOM 1103 O O . PRO A 1 148 ? -3.622 11.861 -6.276 1.00 63.00 148 PRO A O 1
ATOM 1106 N N . THR A 1 149 ? -4.824 12.585 -4.519 1.00 71.00 149 THR A N 1
ATOM 1107 C CA . THR A 1 149 ? -4.262 11.667 -3.512 1.00 71.00 149 THR A CA 1
ATOM 1108 C C . THR A 1 149 ? -4.916 10.282 -3.489 1.00 71.00 149 THR A C 1
ATOM 1110 O O . THR A 1 149 ? -4.513 9.434 -2.700 1.00 71.00 149 THR A O 1
ATOM 1113 N N . SER A 1 150 ? -5.895 9.997 -4.355 1.00 73.62 150 SER A N 1
ATOM 1114 C CA . SER A 1 150 ? -6.695 8.760 -4.287 1.00 73.62 150 SER A CA 1
ATOM 1115 C C . SER A 1 150 ? -5.872 7.474 -4.424 1.00 73.62 150 SER A C 1
ATOM 1117 O O . SER A 1 150 ? -6.152 6.485 -3.754 1.00 73.62 150 SER A O 1
ATOM 1119 N N . TYR A 1 151 ? -4.813 7.474 -5.241 1.00 80.69 151 TYR A N 1
ATOM 1120 C CA . TYR A 1 151 ? -3.926 6.311 -5.358 1.00 80.69 151 TYR A CA 1
ATOM 1121 C C . TYR A 1 151 ? -3.061 6.098 -4.103 1.00 80.69 151 TYR A C 1
ATOM 1123 O O . TYR A 1 151 ? -2.653 4.967 -3.828 1.00 80.69 151 TYR A O 1
ATOM 1131 N N . LEU A 1 152 ? -2.791 7.162 -3.334 1.00 89.50 152 LEU A N 1
ATOM 1132 C CA . LEU A 1 152 ? -2.024 7.085 -2.091 1.00 89.50 152 LEU A CA 1
ATOM 1133 C C . LEU A 1 152 ? -2.802 6.342 -1.009 1.00 89.50 152 LEU A C 1
ATOM 1135 O O . LEU A 1 152 ? -2.175 5.654 -0.213 1.00 89.50 152 LEU A O 1
ATOM 1139 N N . THR A 1 153 ? -4.136 6.402 -1.007 1.00 88.75 153 THR A N 1
ATOM 1140 C CA . THR A 1 153 ? -4.969 5.625 -0.074 1.00 88.75 153 THR A CA 1
ATOM 1141 C C . THR A 1 153 ? -4.789 4.117 -0.287 1.00 88.75 153 THR A C 1
ATOM 1143 O O . THR A 1 153 ? -4.570 3.371 0.665 1.00 88.75 153 THR A O 1
ATOM 1146 N N . GLY A 1 154 ? -4.731 3.658 -1.542 1.00 89.06 154 GLY A N 1
ATOM 1147 C CA . GLY A 1 154 ? -4.428 2.253 -1.843 1.00 89.06 154 GLY A CA 1
ATOM 1148 C C . GLY A 1 154 ? -3.025 1.826 -1.385 1.00 89.06 154 GLY A C 1
ATOM 1149 O O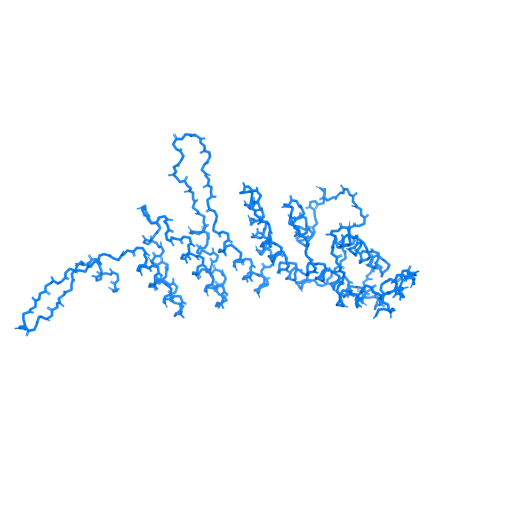 . GLY A 1 154 ? -2.845 0.725 -0.857 1.00 89.06 154 GLY A O 1
ATOM 1150 N N . LEU A 1 155 ? -2.024 2.703 -1.538 1.00 91.50 155 LEU A N 1
ATOM 1151 C CA . LEU A 1 155 ? -0.666 2.453 -1.038 1.00 91.50 155 LEU A CA 1
ATOM 1152 C C . LEU A 1 155 ? -0.611 2.445 0.492 1.00 91.50 155 LEU A C 1
ATOM 1154 O O . LEU A 1 155 ? 0.026 1.564 1.068 1.00 91.50 155 LEU A O 1
ATOM 1158 N N . LEU A 1 156 ? -1.316 3.374 1.137 1.00 91.25 156 LEU A N 1
ATOM 1159 C CA . LEU A 1 156 ? -1.469 3.441 2.584 1.00 91.25 156 LEU A CA 1
ATOM 1160 C C . LEU A 1 156 ? -2.012 2.117 3.123 1.00 91.25 156 LEU A C 1
ATOM 1162 O O . LEU A 1 156 ? -1.393 1.528 4.005 1.00 91.25 156 LEU A O 1
ATOM 1166 N N . ASN A 1 157 ? -3.102 1.606 2.546 1.00 89.81 157 ASN A N 1
ATOM 1167 C CA . ASN A 1 157 ? -3.722 0.352 2.977 1.00 89.81 157 ASN A CA 1
ATOM 1168 C C . ASN A 1 157 ? -2.750 -0.838 2.871 1.00 89.81 157 ASN A C 1
ATOM 1170 O O . ASN A 1 157 ? -2.679 -1.667 3.781 1.00 89.81 157 ASN A O 1
ATOM 1174 N N . ALA A 1 158 ? -1.940 -0.900 1.810 1.00 89.88 158 ALA A N 1
ATOM 1175 C CA . ALA A 1 158 ? -0.921 -1.939 1.657 1.00 89.88 158 ALA A CA 1
ATOM 1176 C C . ALA A 1 158 ? 0.203 -1.830 2.704 1.00 89.88 158 ALA A C 1
ATOM 1178 O O . ALA A 1 158 ? 0.620 -2.840 3.277 1.00 89.88 158 ALA A O 1
ATOM 1179 N N . VAL A 1 159 ? 0.693 -0.612 2.957 1.00 89.56 159 VAL A N 1
ATOM 1180 C CA . VAL A 1 159 ? 1.761 -0.352 3.935 1.00 89.56 159 VAL A CA 1
ATOM 1181 C C . VAL A 1 159 ? 1.266 -0.623 5.353 1.00 89.56 159 VAL A C 1
ATOM 1183 O O . VAL A 1 159 ? 1.976 -1.267 6.126 1.00 89.56 159 VAL A O 1
ATOM 1186 N N . LEU A 1 160 ? 0.045 -0.199 5.686 1.00 86.94 160 LEU A N 1
ATOM 1187 C CA . LEU A 1 160 ? -0.568 -0.427 6.993 1.00 86.94 160 LEU A CA 1
ATOM 1188 C C . LEU A 1 160 ? -0.682 -1.915 7.306 1.00 86.94 160 LEU A C 1
ATOM 1190 O O . LEU A 1 160 ? -0.176 -2.336 8.342 1.00 86.94 160 LEU A O 1
ATOM 1194 N N . ARG A 1 161 ? -1.265 -2.716 6.403 1.00 85.19 161 ARG A N 1
ATOM 1195 C CA . ARG A 1 161 ? -1.387 -4.173 6.596 1.00 85.19 161 ARG A CA 1
ATOM 1196 C C . ARG A 1 161 ? -0.026 -4.811 6.875 1.00 85.19 161 ARG A C 1
ATOM 1198 O O . ARG A 1 161 ? 0.152 -5.449 7.904 1.00 85.19 161 ARG A O 1
ATOM 1205 N N . CYS A 1 162 ? 0.963 -4.523 6.028 1.00 83.62 162 CYS A N 1
ATOM 1206 C CA . CYS A 1 162 ? 2.316 -5.061 6.174 1.00 83.62 162 CYS A CA 1
ATOM 1207 C C . CYS A 1 162 ? 2.983 -4.660 7.504 1.00 83.62 162 CYS A C 1
ATOM 1209 O O . CYS A 1 162 ? 3.582 -5.490 8.183 1.00 83.62 162 CYS A O 1
ATOM 1211 N N . THR A 1 163 ? 2.845 -3.396 7.913 1.00 79.75 163 THR A N 1
ATOM 1212 C CA . THR A 1 163 ? 3.450 -2.892 9.159 1.00 79.75 163 THR A CA 1
ATOM 1213 C C . THR A 1 163 ? 2.773 -3.471 10.411 1.00 79.75 163 THR A C 1
ATOM 1215 O O . THR A 1 163 ? 3.406 -3.608 11.465 1.00 79.75 163 THR A O 1
ATOM 1218 N N . LEU A 1 164 ? 1.477 -3.780 10.318 1.00 76.19 164 LEU A N 1
ATOM 1219 C CA . LEU A 1 164 ? 0.690 -4.366 11.404 1.00 76.19 164 LEU A CA 1
ATOM 1220 C C . LEU A 1 164 ? 0.920 -5.882 11.515 1.00 76.19 164 LEU A C 1
ATOM 1222 O O . LEU A 1 164 ? 0.936 -6.405 12.627 1.00 76.19 164 LEU A O 1
ATOM 1226 N N . ASP A 1 165 ? 1.192 -6.565 10.402 1.00 72.56 165 ASP A N 1
ATOM 1227 C CA . ASP A 1 165 ? 1.540 -7.990 10.393 1.00 72.56 165 ASP A CA 1
ATOM 1228 C C . ASP A 1 165 ? 2.967 -8.266 10.914 1.00 72.56 165 ASP A C 1
ATOM 1230 O O . ASP A 1 165 ? 3.178 -9.277 11.583 1.00 72.56 165 ASP A O 1
ATOM 1234 N N . GLU A 1 166 ?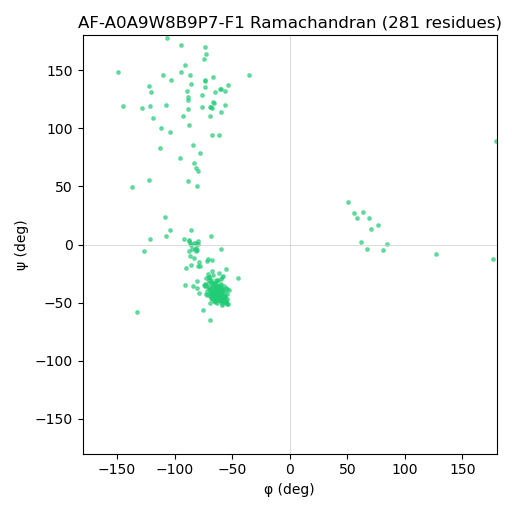 3.942 -7.373 10.671 1.00 68.81 166 GLU A N 1
ATOM 1235 C CA . GLU A 1 166 ? 5.350 -7.575 11.078 1.00 68.81 166 GLU A CA 1
ATOM 1236 C C . GLU A 1 166 ? 5.550 -7.622 12.603 1.00 68.81 166 GLU A C 1
ATOM 1238 O O . GLU A 1 166 ? 6.414 -8.361 13.074 1.00 68.81 166 GLU A O 1
ATOM 1243 N N . GLN A 1 167 ? 4.773 -6.879 13.408 1.00 59.38 167 GLN A N 1
ATOM 1244 C CA . GLN A 1 167 ? 4.735 -7.160 14.851 1.00 59.38 167 GLN A CA 1
ATOM 1245 C C . GLN A 1 167 ? 3.342 -6.923 15.464 1.00 59.38 167 GLN A C 1
ATOM 1247 O O . GLN A 1 167 ? 2.865 -5.787 15.511 1.00 59.38 167 GLN A O 1
ATOM 1252 N N . PRO A 1 168 ? 2.720 -7.968 16.034 1.00 52.22 168 PRO A N 1
ATOM 1253 C CA . PRO A 1 168 ? 1.363 -7.921 16.568 1.00 52.22 168 PRO A CA 1
ATOM 1254 C C . PRO A 1 168 ? 1.285 -7.410 18.021 1.00 52.22 168 PRO A C 1
ATOM 1256 O O . PRO A 1 168 ? 0.249 -7.585 18.668 1.00 52.22 168 PRO A O 1
ATOM 1259 N N . SER A 1 169 ? 2.365 -6.834 18.568 1.00 52.00 169 SER A N 1
ATOM 1260 C CA . SER A 1 169 ? 2.359 -6.084 19.831 1.00 52.00 169 SER A CA 1
ATOM 1261 C C . SER A 1 169 ? 1.932 -4.649 19.525 1.00 52.00 169 SER A C 1
ATOM 1263 O O . SER A 1 169 ? 2.729 -3.761 19.219 1.00 52.00 169 SER A O 1
ATOM 1265 N N . VAL A 1 170 ? 0.619 -4.456 19.499 1.00 54.16 170 VAL A N 1
ATOM 1266 C CA . VAL A 1 170 ? -0.058 -3.224 19.095 1.00 54.16 170 VAL A CA 1
ATOM 1267 C C . VAL A 1 170 ? -0.543 -2.534 20.362 1.00 54.16 170 VAL A C 1
ATOM 1269 O O . VAL A 1 170 ? -1.554 -2.960 20.874 1.00 54.16 170 VAL A O 1
ATOM 1272 N N . PRO A 1 171 ? 0.148 -1.549 20.947 1.00 49.66 171 PRO A N 1
ATOM 1273 C CA . PRO A 1 171 ? -0.618 -0.688 21.852 1.00 49.66 171 PRO A CA 1
ATOM 1274 C C . PRO A 1 171 ? -0.403 0.795 21.660 1.00 49.66 171 PRO A C 1
ATOM 1276 O O . PRO A 1 171 ? -1.356 1.498 21.349 1.00 49.66 171 PRO A O 1
ATOM 1279 N N . ASP A 1 172 ? 0.820 1.293 21.770 1.00 50.22 172 ASP A N 1
ATOM 1280 C CA . ASP A 1 172 ? 0.985 2.729 21.997 1.00 50.22 172 ASP A CA 1
ATOM 1281 C C . ASP A 1 172 ? 0.479 3.587 20.845 1.00 50.22 172 ASP A C 1
ATOM 1283 O O . ASP A 1 172 ? -0.038 4.673 21.062 1.00 50.22 172 ASP A O 1
ATOM 1287 N N . LEU A 1 173 ? 0.543 3.084 19.613 1.00 53.47 173 LEU A N 1
ATOM 1288 C CA . LEU A 1 173 ? 0.206 3.914 18.476 1.00 53.47 173 LEU A CA 1
ATOM 1289 C C . LEU A 1 173 ? -1.290 4.153 18.275 1.00 53.47 173 LEU A C 1
ATOM 1291 O O . LEU A 1 173 ? -1.712 5.298 18.128 1.00 53.47 173 LEU A O 1
ATOM 1295 N N . LEU A 1 174 ? -2.077 3.081 18.152 1.00 55.38 174 LEU A N 1
ATOM 1296 C CA . LEU A 1 174 ? -3.503 3.237 17.864 1.00 55.38 174 LEU A CA 1
ATOM 1297 C C . LEU A 1 174 ? -4.181 3.908 19.066 1.00 55.38 174 LEU A C 1
ATOM 1299 O O . LEU A 1 174 ? -5.053 4.750 18.892 1.00 55.38 174 LEU A O 1
ATOM 1303 N N . LEU A 1 175 ? -3.685 3.633 20.274 1.00 53.19 175 LEU A N 1
ATOM 1304 C CA . LEU A 1 175 ? -4.207 4.161 21.530 1.00 53.19 175 LEU A CA 1
ATOM 1305 C C . LEU A 1 175 ? -3.734 5.592 21.865 1.00 53.19 175 LEU A C 1
ATOM 1307 O O . LEU A 1 175 ? -4.159 6.144 22.880 1.00 53.19 175 LEU A O 1
ATOM 1311 N N . CYS A 1 176 ? -2.864 6.204 21.050 1.00 49.38 176 CYS A N 1
ATOM 1312 C CA . CYS A 1 176 ? -2.504 7.630 21.139 1.00 49.38 176 CYS A CA 1
ATOM 1313 C C . CYS A 1 176 ? -3.520 8.551 20.436 1.00 49.38 176 CYS A C 1
ATOM 1315 O O . CYS A 1 176 ? -3.389 9.771 20.496 1.00 49.38 176 CYS A O 1
ATOM 1317 N N . HIS A 1 177 ? -4.548 8.003 19.778 1.00 48.47 177 HIS A N 1
ATOM 1318 C CA . HIS A 1 177 ? -5.543 8.789 19.040 1.00 48.47 177 HIS A CA 1
ATOM 1319 C C . HIS A 1 177 ? -6.507 9.609 19.915 1.00 48.47 177 HIS A C 1
ATOM 1321 O O . HIS A 1 177 ? -7.193 10.477 19.377 1.00 48.47 177 HIS A O 1
ATOM 1327 N N . HIS A 1 178 ? -6.559 9.375 21.231 1.00 40.75 178 HIS A N 1
ATOM 1328 C CA . HIS A 1 178 ? -7.479 10.087 22.126 1.00 40.75 178 HIS A CA 1
ATOM 1329 C C . HIS A 1 178 ? -7.002 11.508 22.500 1.00 40.75 178 HIS A C 1
ATOM 1331 O O . HIS A 1 178 ? -7.804 12.328 22.946 1.00 40.75 178 HIS A O 1
ATOM 1337 N N . GLU A 1 179 ? -5.728 11.842 22.264 1.00 40.62 179 GLU A N 1
ATOM 1338 C CA . GLU A 1 179 ? -5.162 13.165 22.553 1.00 40.62 179 GLU A CA 1
ATOM 1339 C C . GLU A 1 179 ? -4.785 13.887 21.253 1.00 40.62 179 GLU A C 1
ATOM 1341 O O . GLU A 1 179 ? -3.649 13.886 20.772 1.00 40.62 179 GLU A O 1
ATOM 1346 N N . SER A 1 180 ? -5.792 14.514 20.651 1.00 43.69 180 SER A N 1
ATOM 1347 C CA . SER A 1 180 ? -5.614 15.528 19.616 1.00 43.69 180 SER A CA 1
ATOM 1348 C C . SER A 1 180 ? -4.828 16.711 20.191 1.00 43.69 180 SER A C 1
ATOM 1350 O O . SER A 1 180 ? -5.444 17.580 20.786 1.00 43.69 180 SER A O 1
ATOM 1352 N N . GLU A 1 181 ? -3.498 16.728 20.030 1.00 37.22 181 GLU A N 1
ATOM 1353 C CA . GLU A 1 181 ? -2.681 17.950 19.815 1.00 37.22 181 GLU A CA 1
ATOM 1354 C C . GLU A 1 181 ? -1.163 17.701 19.734 1.00 37.22 181 GLU A C 1
ATOM 1356 O O . GLU A 1 181 ? -0.425 18.575 19.284 1.00 37.22 181 GLU A O 1
ATOM 1361 N N . LYS A 1 182 ? -0.644 16.518 20.093 1.00 40.41 182 LYS A N 1
ATOM 1362 C CA . LYS A 1 182 ? 0.816 16.283 20.130 1.00 40.41 182 LYS A CA 1
ATOM 1363 C C . LYS A 1 182 ? 1.289 15.129 19.249 1.00 40.41 182 LYS A C 1
ATOM 1365 O O . LYS A 1 182 ? 2.032 14.261 19.685 1.00 40.41 182 LYS A O 1
ATOM 1370 N N . TRP A 1 183 ? 0.958 15.179 17.959 1.00 43.84 183 TRP A N 1
ATOM 1371 C CA . TRP A 1 183 ? 1.672 14.377 16.947 1.00 43.84 183 TRP A CA 1
ATOM 1372 C C . TRP A 1 183 ? 3.096 14.890 16.674 1.00 43.84 183 TRP A C 1
ATOM 1374 O O . TRP A 1 183 ? 3.889 14.200 16.045 1.00 43.84 183 TRP A O 1
ATOM 1384 N N . GLN A 1 184 ? 3.422 16.108 17.119 1.00 39.84 184 GLN A N 1
ATOM 1385 C CA . GLN A 1 184 ? 4.603 16.841 16.653 1.00 39.84 184 GLN A CA 1
ATOM 1386 C C . GLN A 1 184 ? 5.907 16.511 17.401 1.00 39.84 184 GLN A C 1
ATOM 1388 O O . GLN A 1 184 ? 6.975 16.772 16.859 1.00 39.84 184 GLN A O 1
ATOM 1393 N N . ASN A 1 185 ? 5.857 15.910 18.600 1.00 34.88 185 ASN A N 1
ATOM 1394 C CA . ASN A 1 185 ? 7.028 15.866 19.495 1.00 34.88 185 ASN A CA 1
ATOM 1395 C C . ASN A 1 185 ? 7.531 14.472 19.905 1.00 34.88 185 ASN A C 1
ATOM 1397 O O . ASN A 1 185 ? 8.475 14.383 20.686 1.00 34.88 185 ASN A O 1
ATOM 1401 N N . THR A 1 186 ? 6.979 13.374 19.388 1.00 39.22 186 THR A N 1
ATOM 1402 C CA . THR A 1 186 ? 7.520 12.030 19.658 1.00 39.22 186 THR A CA 1
ATOM 1403 C C . THR A 1 186 ? 8.466 11.586 18.545 1.00 39.22 186 THR A C 1
ATOM 1405 O O . THR A 1 186 ? 8.182 10.693 17.750 1.00 39.22 186 THR A O 1
ATOM 1408 N N . THR A 1 187 ? 9.663 12.171 18.544 1.00 39.94 187 THR A N 1
ATOM 1409 C CA . THR A 1 187 ? 10.835 11.746 17.752 1.00 39.94 187 THR A CA 1
ATOM 1410 C C . THR A 1 187 ? 11.307 10.311 18.049 1.00 39.94 187 THR A C 1
ATOM 1412 O O . THR A 1 187 ? 12.193 9.813 17.362 1.00 39.94 187 THR A O 1
ATOM 1415 N N . GLY A 1 188 ? 10.695 9.619 19.020 1.00 44.66 188 GLY A N 1
ATOM 1416 C CA . GLY A 1 188 ? 10.927 8.201 19.332 1.00 44.66 188 GLY A CA 1
ATOM 1417 C C . GLY A 1 188 ? 9.794 7.235 18.944 1.00 44.66 188 GLY A C 1
ATOM 1418 O O . GLY A 1 188 ? 9.842 6.070 19.325 1.00 44.66 188 GLY A O 1
ATOM 1419 N N . SER A 1 189 ? 8.756 7.683 18.230 1.00 41.38 189 SER A N 1
ATOM 1420 C CA . SER A 1 189 ? 7.540 6.890 17.994 1.00 41.38 189 SER A CA 1
ATOM 1421 C C . SER A 1 189 ? 7.732 5.794 16.935 1.00 41.38 189 SER A C 1
ATOM 1423 O O . SER A 1 189 ? 8.211 6.045 15.830 1.00 41.38 189 SER A O 1
ATOM 1425 N N . THR A 1 190 ? 7.360 4.562 17.292 1.00 53.06 190 THR A N 1
ATOM 1426 C CA . THR A 1 190 ? 7.413 3.326 16.488 1.00 53.06 190 THR A CA 1
ATOM 1427 C C . THR A 1 190 ? 7.118 3.511 14.983 1.00 53.06 190 THR A C 1
ATOM 1429 O O . THR A 1 190 ? 6.253 4.296 14.597 1.00 53.06 190 THR A O 1
ATOM 1432 N N . ARG A 1 191 ? 7.782 2.724 14.108 1.00 54.59 191 ARG A N 1
ATOM 1433 C CA . ARG A 1 191 ? 7.650 2.768 12.622 1.00 54.59 191 ARG A CA 1
ATOM 1434 C C . ARG A 1 191 ? 6.199 2.857 12.112 1.00 54.59 191 ARG A C 1
ATOM 1436 O O . ARG A 1 191 ? 5.953 3.417 11.053 1.00 54.59 191 ARG A O 1
ATOM 1443 N N . ARG A 1 192 ? 5.242 2.324 12.873 1.00 54.88 192 ARG A N 1
ATOM 1444 C CA . ARG A 1 192 ? 3.800 2.322 12.593 1.00 54.88 192 ARG A CA 1
ATOM 1445 C C . ARG A 1 192 ? 3.165 3.709 12.667 1.00 54.88 192 ARG A C 1
ATOM 1447 O O . ARG A 1 192 ? 2.361 4.055 11.804 1.00 54.88 192 ARG A O 1
ATOM 1454 N N . GLY A 1 193 ? 3.526 4.511 13.671 1.00 56.38 193 GLY A N 1
ATOM 1455 C CA . GLY A 1 193 ? 2.906 5.824 13.881 1.00 56.38 193 GLY A CA 1
ATOM 1456 C C . GLY A 1 193 ? 3.280 6.824 12.840 1.00 56.38 193 GLY A C 1
ATOM 1457 O O . GLY A 1 193 ? 2.496 7.673 12.429 1.00 56.38 193 GLY A O 1
ATOM 1458 N N . TRP A 1 194 ? 4.463 6.591 12.322 1.00 65.56 194 TRP A N 1
ATOM 1459 C CA . TRP A 1 194 ? 5.006 7.282 11.200 1.00 65.56 194 TRP A CA 1
ATOM 1460 C C . TRP A 1 194 ? 4.171 7.116 9.923 1.00 65.56 194 TRP A C 1
ATOM 1462 O O . TRP A 1 194 ? 4.059 8.079 9.178 1.00 65.56 194 TRP A O 1
ATOM 1472 N N . VAL A 1 195 ? 3.532 5.963 9.670 1.00 77.12 195 VAL A N 1
ATOM 1473 C CA . VAL A 1 195 ? 2.718 5.753 8.451 1.00 77.12 195 VAL A CA 1
ATOM 1474 C C . VAL A 1 195 ? 1.447 6.596 8.486 1.00 77.12 195 VAL A C 1
ATOM 1476 O O . VAL A 1 195 ? 1.173 7.343 7.547 1.00 77.12 195 VAL A O 1
ATOM 1479 N N . MET A 1 196 ? 0.709 6.523 9.595 1.00 77.38 196 MET A N 1
ATOM 1480 C CA . MET A 1 196 ? -0.506 7.317 9.808 1.00 77.38 196 MET A CA 1
ATOM 1481 C C . MET A 1 196 ? -0.192 8.812 9.866 1.00 77.38 196 MET A C 1
ATOM 1483 O O . MET A 1 196 ? -0.909 9.613 9.269 1.00 77.38 196 MET A O 1
ATOM 1487 N N . HIS A 1 197 ? 0.913 9.182 10.518 1.00 74.94 197 HIS A N 1
ATOM 1488 C CA . HIS A 1 197 ? 1.399 10.556 10.550 1.00 74.94 197 HIS A CA 1
ATOM 1489 C C . HIS A 1 197 ? 1.730 11.070 9.145 1.00 74.94 197 HIS A C 1
ATOM 1491 O O . HIS A 1 197 ? 1.264 12.133 8.755 1.00 74.94 197 HIS A O 1
ATOM 1497 N N . VAL A 1 198 ? 2.488 10.304 8.350 1.00 78.88 198 VAL A N 1
ATOM 1498 C CA . VAL A 1 198 ? 2.832 10.674 6.969 1.00 78.88 198 VAL A CA 1
ATOM 1499 C C . VAL A 1 198 ? 1.575 10.862 6.124 1.00 78.88 198 VAL A C 1
ATOM 1501 O O . VAL A 1 198 ? 1.495 11.853 5.399 1.00 78.88 198 VAL A O 1
ATOM 1504 N N . ALA A 1 199 ? 0.596 9.962 6.238 1.00 82.88 199 ALA A N 1
ATOM 1505 C CA . ALA A 1 199 ? -0.669 10.067 5.518 1.00 82.88 199 ALA A CA 1
ATOM 1506 C C . ALA A 1 199 ? -1.432 11.353 5.879 1.00 82.88 199 ALA A C 1
ATOM 1508 O O . ALA A 1 199 ? -1.840 12.096 4.989 1.00 82.88 199 ALA A O 1
ATOM 1509 N N . GLN A 1 200 ? -1.559 11.656 7.174 1.00 80.12 200 GLN A N 1
ATOM 1510 C CA . GLN A 1 200 ? -2.254 12.853 7.655 1.00 80.12 200 GLN A CA 1
ATOM 1511 C C . GLN A 1 200 ? -1.543 14.147 7.249 1.00 80.12 200 GLN A C 1
ATOM 1513 O O . GLN A 1 200 ? -2.187 15.049 6.717 1.00 80.12 200 GLN A O 1
ATOM 1518 N N . THR A 1 201 ? -0.222 14.218 7.433 1.00 80.56 201 THR A N 1
ATOM 1519 C CA . THR A 1 201 ? 0.594 15.391 7.076 1.00 80.56 201 THR A CA 1
ATOM 1520 C C . THR A 1 201 ? 0.488 15.740 5.589 1.00 80.56 201 THR A C 1
ATOM 1522 O O . THR A 1 201 ? 0.597 16.907 5.226 1.00 80.56 201 THR A O 1
ATOM 1525 N N . HIS A 1 202 ? 0.227 14.753 4.727 1.00 81.88 202 HIS A N 1
ATOM 1526 C CA . HIS A 1 202 ? 0.080 14.951 3.282 1.00 81.88 202 HIS A CA 1
ATOM 1527 C C . HIS A 1 202 ? -1.378 14.913 2.797 1.00 81.88 202 HIS A C 1
ATOM 1529 O O . HIS A 1 202 ? -1.620 14.833 1.594 1.00 81.88 202 HIS A O 1
ATOM 1535 N N . GLY A 1 203 ? -2.359 14.958 3.706 1.00 81.38 203 GLY A N 1
ATOM 1536 C CA . GLY A 1 203 ? -3.779 15.005 3.345 1.00 81.38 203 GLY A CA 1
ATOM 1537 C C . GLY A 1 203 ? -4.285 13.762 2.602 1.00 81.38 203 GLY A C 1
ATOM 1538 O O . GLY A 1 203 ? -5.223 13.856 1.805 1.00 81.38 203 GLY A O 1
ATOM 1539 N N . VAL A 1 204 ? -3.671 12.596 2.827 1.00 85.00 204 VAL A N 1
ATOM 1540 C CA . VAL A 1 204 ? -4.163 11.320 2.293 1.00 85.00 204 VAL A CA 1
ATOM 1541 C C . VAL A 1 204 ? -5.458 10.971 3.020 1.00 85.00 204 VAL A C 1
ATOM 1543 O O . VAL A 1 204 ? -5.470 10.810 4.241 1.00 85.00 204 VAL A O 1
ATOM 1546 N N . ARG A 1 205 ? -6.558 10.876 2.268 1.00 83.56 205 ARG A N 1
ATOM 1547 C CA . ARG A 1 205 ? -7.873 10.533 2.820 1.00 83.56 205 ARG A CA 1
ATOM 1548 C C . ARG A 1 205 ? -7.933 9.057 3.181 1.00 83.56 205 ARG A C 1
ATOM 1550 O O . ARG A 1 205 ? -7.403 8.225 2.442 1.00 83.56 205 ARG A O 1
ATOM 1557 N N . PHE A 1 206 ? -8.598 8.756 4.288 1.00 87.50 206 PHE A N 1
ATOM 1558 C CA . PHE A 1 206 ? -8.902 7.386 4.676 1.00 87.50 206 PHE A CA 1
ATOM 1559 C C . PHE A 1 206 ? -10.193 6.958 3.989 1.00 87.50 206 PHE A C 1
ATOM 1561 O O . PHE A 1 206 ? -11.131 7.745 3.865 1.00 87.50 206 PHE A O 1
ATOM 1568 N N . ASP A 1 207 ? -10.203 5.728 3.497 1.00 89.94 207 ASP A N 1
ATOM 1569 C CA . ASP A 1 207 ? -11.399 5.079 2.981 1.00 89.94 207 ASP A CA 1
ATOM 1570 C C . ASP A 1 207 ? -11.880 4.006 3.960 1.00 89.94 207 ASP A C 1
ATOM 1572 O O . ASP A 1 207 ? -11.267 3.758 5.004 1.00 89.94 207 ASP A O 1
ATOM 1576 N N . ILE A 1 208 ? -13.003 3.373 3.623 1.00 90.81 208 ILE A N 1
ATOM 1577 C CA . ILE A 1 208 ? -13.585 2.303 4.434 1.00 90.81 208 ILE A CA 1
ATOM 1578 C C . ILE A 1 208 ? -12.579 1.167 4.684 1.00 90.81 208 ILE A C 1
ATOM 1580 O O . ILE A 1 208 ? -12.475 0.667 5.803 1.00 90.81 208 ILE A O 1
ATOM 1584 N N . ASP A 1 209 ? -11.752 0.841 3.686 1.00 90.19 209 ASP A N 1
ATOM 1585 C CA . ASP A 1 209 ? -10.710 -0.180 3.786 1.00 90.19 209 ASP A CA 1
ATOM 1586 C C . ASP A 1 209 ? -9.615 0.207 4.788 1.00 90.19 209 ASP A C 1
ATOM 1588 O O . ASP A 1 209 ? -9.147 -0.651 5.544 1.00 90.19 209 ASP A O 1
ATOM 1592 N N . THR A 1 210 ? -9.219 1.485 4.836 1.00 89.12 210 THR A N 1
ATOM 1593 C CA . THR A 1 210 ? -8.276 1.993 5.841 1.00 89.12 210 THR A CA 1
ATOM 1594 C C . THR A 1 210 ? -8.825 1.760 7.245 1.00 89.12 210 THR A C 1
ATOM 1596 O O . THR A 1 210 ? -8.134 1.179 8.087 1.00 89.12 210 THR A O 1
ATOM 1599 N N . TYR A 1 211 ? -10.070 2.165 7.504 1.00 89.62 211 TYR A N 1
ATOM 1600 C CA . TYR A 1 211 ? -10.695 1.996 8.818 1.00 89.62 211 TYR A CA 1
ATOM 1601 C C . TYR A 1 211 ? -10.855 0.526 9.197 1.00 89.62 211 TYR A C 1
ATOM 1603 O O . TYR A 1 211 ? -10.537 0.155 10.327 1.00 89.62 211 TYR A O 1
ATOM 1611 N N . ASN A 1 212 ? -11.253 -0.317 8.248 1.00 91.00 212 ASN A N 1
ATOM 1612 C CA . ASN A 1 212 ? -11.360 -1.757 8.440 1.00 91.00 212 ASN A CA 1
ATOM 1613 C C . ASN A 1 212 ? -10.038 -2.393 8.875 1.00 91.00 212 ASN A C 1
ATOM 1615 O O . ASN A 1 212 ? -10.007 -3.172 9.828 1.00 91.00 212 ASN A O 1
ATOM 1619 N N . VAL A 1 213 ? -8.924 -2.022 8.235 1.00 87.44 213 VAL A N 1
ATOM 1620 C CA . VAL A 1 213 ? -7.593 -2.508 8.630 1.00 87.44 213 VAL A CA 1
ATOM 1621 C C . VAL A 1 213 ? -7.258 -2.089 10.063 1.00 87.44 213 VAL A C 1
ATOM 1623 O O . VAL A 1 213 ? -6.773 -2.911 10.839 1.00 87.44 213 VAL A O 1
ATOM 1626 N N . LEU A 1 214 ? -7.523 -0.837 10.437 1.00 86.62 214 LEU A N 1
ATOM 1627 C CA . LEU A 1 214 ? -7.206 -0.326 11.774 1.00 86.62 214 LEU A CA 1
ATOM 1628 C C . LEU A 1 214 ? -8.069 -0.981 12.862 1.00 86.62 214 LEU A C 1
ATOM 1630 O O . LEU A 1 214 ? -7.540 -1.440 13.876 1.00 86.62 214 LEU A O 1
ATOM 1634 N N . ILE A 1 215 ? -9.382 -1.058 12.638 1.00 89.50 215 ILE A N 1
ATOM 1635 C CA . ILE A 1 215 ? -10.356 -1.640 13.570 1.00 89.50 215 ILE A CA 1
ATOM 1636 C C . ILE A 1 215 ? -10.114 -3.138 13.739 1.00 89.50 215 ILE A C 1
ATOM 1638 O O . ILE A 1 215 ? -10.097 -3.621 14.869 1.00 89.50 215 ILE A O 1
ATOM 1642 N N . SER A 1 216 ? -9.842 -3.871 12.657 1.00 87.81 216 SER A N 1
ATOM 1643 C CA . SER A 1 216 ? -9.529 -5.302 12.734 1.00 87.81 216 SER A CA 1
ATOM 1644 C C . SER A 1 216 ? -8.276 -5.566 13.582 1.00 87.81 216 SER A C 1
ATOM 1646 O O . SER A 1 216 ? -8.246 -6.480 14.408 1.00 87.81 216 SER A O 1
ATOM 1648 N N . GLN A 1 217 ? -7.249 -4.720 13.462 1.00 82.94 217 GLN A N 1
ATOM 1649 C CA . GLN A 1 217 ? -6.019 -4.865 14.248 1.00 82.94 217 GLN A CA 1
ATOM 1650 C C . GLN A 1 217 ? -6.219 -4.482 15.721 1.00 82.94 217 GLN A C 1
ATOM 1652 O O . GLN A 1 217 ? -5.674 -5.152 16.600 1.00 82.94 217 GLN A O 1
ATOM 1657 N N . LEU A 1 218 ? -7.052 -3.478 16.011 1.00 84.19 218 LEU A N 1
ATOM 1658 C CA . LEU A 1 218 ? -7.489 -3.188 17.380 1.00 84.19 218 LEU A CA 1
ATOM 1659 C C . LEU A 1 218 ? -8.333 -4.321 17.968 1.00 84.19 218 LEU A C 1
ATOM 1661 O O . LEU A 1 218 ? -8.156 -4.662 19.129 1.00 84.19 218 LEU A O 1
ATOM 1665 N N . SER A 1 219 ? -9.189 -4.963 17.176 1.00 88.75 219 SER A N 1
ATOM 1666 C CA . SER A 1 219 ? -9.985 -6.108 17.626 1.00 88.75 219 SER A CA 1
ATOM 1667 C C . SER A 1 219 ? -9.095 -7.301 18.005 1.00 88.75 219 SER A C 1
ATOM 1669 O O . SER A 1 219 ? -9.286 -7.913 19.057 1.00 88.75 219 SER A O 1
ATOM 1671 N N . ARG A 1 220 ? -8.041 -7.581 17.222 1.00 85.00 220 ARG A N 1
ATOM 1672 C CA . ARG A 1 220 ? -7.024 -8.593 17.576 1.00 85.00 220 ARG A CA 1
ATOM 1673 C C . ARG A 1 220 ? -6.301 -8.259 18.880 1.00 85.00 220 ARG A C 1
ATOM 1675 O O . ARG A 1 220 ? -5.978 -9.160 19.650 1.00 85.00 220 ARG A O 1
ATOM 1682 N N . LEU A 1 221 ? -6.031 -6.979 19.121 1.00 80.50 221 LEU A N 1
ATOM 1683 C CA . LEU A 1 221 ? -5.436 -6.514 20.368 1.00 80.50 221 LEU A CA 1
ATOM 1684 C C . LEU A 1 221 ? -6.401 -6.662 21.549 1.00 80.50 221 LEU A C 1
ATOM 1686 O O . LEU A 1 221 ? -5.996 -7.175 22.587 1.00 80.50 221 LEU A O 1
ATOM 1690 N N . ALA A 1 222 ? -7.663 -6.264 21.379 1.00 84.56 222 ALA A N 1
ATOM 1691 C CA . ALA A 1 222 ? -8.711 -6.414 22.385 1.00 84.56 222 ALA A CA 1
ATOM 1692 C C . ALA A 1 222 ? -8.826 -7.874 22.842 1.00 84.56 222 ALA A C 1
ATOM 1694 O O . ALA A 1 222 ? -8.870 -8.144 24.040 1.00 84.56 222 ALA A O 1
ATOM 1695 N N . TYR A 1 223 ? -8.771 -8.818 21.896 1.00 85.31 223 TYR A N 1
ATOM 1696 C CA . TYR A 1 223 ? -8.751 -10.248 22.197 1.00 85.31 223 TYR A CA 1
ATOM 1697 C C . TYR A 1 223 ? -7.559 -10.649 23.085 1.00 85.31 223 TYR A C 1
ATOM 1699 O O . TYR A 1 223 ? -7.744 -11.316 24.099 1.00 85.31 223 TYR A O 1
ATOM 1707 N N . LYS A 1 224 ? -6.341 -10.188 22.770 1.00 82.06 224 LYS A N 1
ATOM 1708 C CA . LYS A 1 224 ? -5.151 -10.450 23.604 1.00 82.06 224 LYS A CA 1
ATOM 1709 C C . LYS A 1 224 ? -5.244 -9.819 24.995 1.00 82.06 224 LYS A C 1
ATOM 1711 O O . LYS A 1 224 ? -4.832 -10.435 25.974 1.00 82.06 224 LYS A O 1
ATOM 1716 N N . CYS A 1 225 ? -5.792 -8.607 25.094 1.00 80.50 225 CYS A N 1
ATOM 1717 C CA . CYS A 1 225 ? -6.048 -7.945 26.375 1.00 80.50 225 CYS A CA 1
ATOM 1718 C C . CYS A 1 225 ? -7.043 -8.745 27.229 1.00 80.50 225 CYS A C 1
ATOM 1720 O O . CYS A 1 225 ? -6.811 -8.923 28.422 1.00 80.50 225 CYS A O 1
ATOM 1722 N N . ALA A 1 226 ? -8.110 -9.275 26.623 1.00 80.19 226 ALA A N 1
ATOM 1723 C CA . ALA A 1 226 ? -9.087 -10.118 27.314 1.00 80.19 226 ALA A CA 1
ATOM 1724 C C . ALA A 1 226 ? -8.472 -11.429 27.839 1.00 80.19 226 ALA A C 1
ATOM 1726 O O . ALA A 1 226 ? -8.870 -11.913 28.896 1.00 80.19 226 ALA A O 1
ATOM 1727 N N . LEU A 1 227 ? -7.462 -11.967 27.147 1.00 81.69 227 LEU A N 1
ATOM 1728 C CA . LEU A 1 227 ? -6.684 -13.130 27.589 1.00 81.69 227 LEU A CA 1
ATOM 1729 C C . LEU A 1 227 ? -5.598 -12.805 28.634 1.00 81.69 227 LEU A C 1
ATOM 1731 O O . LEU A 1 227 ? -4.854 -13.700 29.022 1.00 81.69 227 LEU A O 1
ATOM 1735 N N . GLN A 1 228 ? -5.494 -11.552 29.096 1.00 73.06 228 GLN A N 1
ATOM 1736 C CA . GLN A 1 228 ? -4.444 -11.077 30.013 1.00 73.06 228 GLN A CA 1
ATOM 1737 C C . GLN A 1 228 ? -3.010 -11.259 29.473 1.00 73.06 228 GLN A C 1
ATOM 1739 O O . GLN A 1 228 ? -2.042 -11.258 30.229 1.00 73.06 228 GLN A O 1
ATOM 1744 N N . GLU A 1 229 ? -2.847 -11.356 28.151 1.00 66.00 229 GLU A N 1
ATOM 1745 C CA . GLU A 1 229 ? -1.539 -11.500 27.492 1.00 66.00 229 GLU A CA 1
ATOM 1746 C C . GLU A 1 229 ? -0.818 -10.152 27.294 1.00 66.00 229 GLU A C 1
ATOM 1748 O O . GLU A 1 229 ? 0.270 -10.093 26.718 1.00 66.00 229 GLU A O 1
ATOM 1753 N N . MET A 1 230 ? -1.424 -9.051 27.748 1.00 63.84 230 MET A N 1
ATOM 1754 C CA . MET A 1 230 ? -0.933 -7.684 27.576 1.00 63.84 230 MET A CA 1
ATOM 1755 C C . MET A 1 230 ? -0.896 -6.976 28.935 1.00 63.84 230 MET A C 1
ATOM 1757 O O . MET A 1 230 ? -1.935 -6.804 29.561 1.00 63.84 230 MET A O 1
ATOM 1761 N N . GLY A 1 231 ? 0.298 -6.568 29.381 1.00 62.62 231 GLY A N 1
ATOM 1762 C CA . GLY A 1 231 ? 0.505 -5.952 30.700 1.00 62.62 231 GLY A CA 1
ATOM 1763 C C . GLY A 1 231 ? -0.096 -4.549 30.830 1.00 62.62 231 GLY A C 1
ATOM 1764 O O . GLY A 1 231 ? -1.042 -4.346 31.579 1.00 62.62 231 GLY A O 1
ATOM 1765 N N . ASP A 1 232 ? 0.420 -3.579 30.072 1.00 63.59 232 ASP A N 1
ATOM 1766 C CA . ASP A 1 232 ? 0.084 -2.153 30.267 1.00 63.59 232 ASP A CA 1
ATOM 1767 C C . ASP A 1 232 ? -1.166 -1.680 29.497 1.00 63.59 232 ASP A C 1
ATOM 1769 O O . ASP A 1 232 ? -1.513 -0.497 29.495 1.00 63.59 232 ASP A O 1
ATOM 1773 N N . VAL A 1 233 ? -1.843 -2.585 28.790 1.00 69.75 233 VAL A N 1
ATOM 1774 C CA . VAL A 1 233 ? -2.847 -2.239 27.777 1.00 69.75 233 VAL A CA 1
ATOM 1775 C C . VAL A 1 233 ? -4.188 -2.805 28.188 1.00 69.75 233 VAL A C 1
ATOM 1777 O O . VAL A 1 233 ? -4.404 -4.014 28.130 1.00 69.75 233 VAL A O 1
ATOM 1780 N N . THR A 1 234 ? -5.104 -1.924 28.578 1.00 79.12 234 THR A N 1
ATOM 1781 C CA . THR A 1 234 ? -6.434 -2.326 29.032 1.00 79.12 234 THR A CA 1
ATOM 1782 C C . THR A 1 234 ? -7.401 -2.479 27.865 1.00 79.12 234 THR A C 1
ATOM 1784 O O . THR A 1 234 ? -7.352 -1.722 26.892 1.00 79.12 234 THR A O 1
ATOM 1787 N N . LEU A 1 235 ? -8.325 -3.435 27.990 1.00 84.88 235 LEU A N 1
ATOM 1788 C CA . LEU A 1 235 ? -9.426 -3.619 27.044 1.00 84.88 235 LEU A CA 1
ATOM 1789 C C . LEU A 1 235 ? -10.243 -2.325 26.868 1.00 84.88 235 LEU A C 1
ATOM 1791 O O . LEU A 1 235 ? -10.572 -1.967 25.740 1.00 84.88 235 LEU A O 1
ATOM 1795 N N . ASP A 1 236 ? -10.461 -1.570 27.951 1.00 85.81 236 ASP A N 1
ATOM 1796 C CA . ASP A 1 236 ? -11.144 -0.267 27.927 1.00 85.81 236 ASP A CA 1
ATOM 1797 C C . ASP A 1 236 ? -10.483 0.719 26.962 1.00 85.81 236 ASP A C 1
ATOM 1799 O O . ASP A 1 236 ? -11.154 1.339 26.135 1.00 85.81 236 ASP A O 1
ATOM 1803 N N . ARG A 1 237 ? -9.152 0.844 27.024 1.00 82.31 237 ARG A N 1
ATOM 1804 C CA . ARG A 1 237 ? -8.403 1.784 26.182 1.00 82.31 237 ARG A CA 1
ATOM 1805 C C . ARG A 1 237 ? -8.507 1.404 24.704 1.00 82.31 237 ARG A C 1
ATOM 1807 O O . ARG A 1 237 ? -8.629 2.279 23.840 1.00 82.31 237 ARG A O 1
ATOM 1814 N N . VAL A 1 238 ? -8.487 0.104 24.409 1.00 84.69 238 VAL A N 1
ATOM 1815 C CA . VAL A 1 238 ? -8.671 -0.428 23.051 1.00 84.69 238 VAL A CA 1
ATOM 1816 C C . VAL A 1 238 ? -10.082 -0.141 22.543 1.00 84.69 238 VAL A C 1
ATOM 1818 O O . VAL A 1 238 ? -10.231 0.412 21.452 1.00 84.69 238 VAL A O 1
ATOM 1821 N N . ALA A 1 239 ? -11.102 -0.431 23.351 1.00 88.31 239 ALA A N 1
ATOM 1822 C CA . ALA A 1 239 ? -12.497 -0.199 23.001 1.00 88.31 239 ALA A CA 1
ATOM 1823 C C . ALA A 1 239 ? -12.785 1.294 22.749 1.00 88.31 239 ALA A C 1
ATOM 1825 O O . ALA A 1 239 ? -13.377 1.644 21.725 1.00 88.31 239 ALA A O 1
ATOM 1826 N N . GLN A 1 240 ? -12.290 2.189 23.612 1.00 87.12 240 GLN A N 1
ATOM 1827 C CA . GLN A 1 240 ? -12.404 3.644 23.429 1.00 87.12 240 GLN A CA 1
ATOM 1828 C C . GLN A 1 240 ? -11.751 4.111 22.125 1.00 87.12 240 GLN A C 1
ATOM 1830 O O . GLN A 1 240 ? -12.297 4.949 21.408 1.00 87.12 240 GLN A O 1
ATOM 1835 N N . THR A 1 241 ? -10.600 3.538 21.779 1.00 84.75 241 THR A N 1
ATOM 1836 C CA . THR A 1 241 ? -9.900 3.861 20.531 1.00 84.75 241 THR A CA 1
ATOM 1837 C C . THR A 1 241 ? -10.688 3.401 19.306 1.00 84.75 241 THR A C 1
ATOM 1839 O O . THR A 1 241 ? -10.821 4.157 18.343 1.00 84.75 241 THR A O 1
ATOM 1842 N N . MET A 1 242 ? -11.242 2.185 19.340 1.00 90.31 242 MET A N 1
ATOM 1843 C CA . MET A 1 242 ? -12.099 1.670 18.267 1.00 90.31 242 MET A CA 1
ATOM 1844 C C . MET A 1 242 ? -13.339 2.550 18.080 1.00 90.31 242 MET A C 1
ATOM 1846 O O . MET A 1 242 ? -13.666 2.915 16.950 1.00 90.31 242 MET A O 1
ATOM 1850 N N . HIS A 1 243 ? -13.973 2.975 19.176 1.00 90.25 243 HIS A N 1
ATOM 1851 C CA . HIS A 1 243 ? -15.083 3.924 19.125 1.00 90.25 243 HIS A CA 1
ATOM 1852 C C . HIS A 1 243 ? -14.654 5.297 18.568 1.00 90.25 243 HIS A C 1
ATOM 1854 O O . HIS A 1 243 ? -15.346 5.869 17.726 1.00 90.25 243 HIS A O 1
ATOM 1860 N N . GLY A 1 244 ? -13.478 5.804 18.947 1.00 86.81 244 GLY A N 1
ATOM 1861 C CA . GLY A 1 244 ? -12.921 7.041 18.392 1.00 86.81 244 GLY A CA 1
ATOM 1862 C C . GLY A 1 244 ? -12.700 6.983 16.873 1.00 86.81 244 GLY A C 1
ATOM 1863 O O . GLY A 1 244 ? -12.999 7.952 16.170 1.00 86.81 244 GLY A O 1
ATOM 1864 N N . LEU A 1 245 ? -12.235 5.842 16.347 1.00 88.25 245 LEU A N 1
ATOM 1865 C CA . LEU A 1 245 ? -12.116 5.622 14.901 1.00 88.25 245 LEU A CA 1
ATOM 1866 C C . LEU A 1 245 ? -13.481 5.605 14.206 1.00 88.25 245 LEU A C 1
ATOM 1868 O O . LEU A 1 245 ? -13.612 6.216 13.148 1.00 88.25 245 LEU A O 1
ATOM 1872 N N . TYR A 1 246 ? -14.495 4.982 14.812 1.00 91.06 246 TYR A N 1
ATOM 1873 C CA . TYR A 1 246 ? -15.872 5.023 14.309 1.00 91.06 246 TYR A CA 1
ATOM 1874 C C . TYR A 1 246 ? -16.413 6.458 14.225 1.00 91.06 246 TYR A C 1
ATOM 1876 O O . TYR A 1 246 ? -16.901 6.877 13.177 1.00 91.06 246 TYR A O 1
ATOM 1884 N N . LEU A 1 247 ? -16.256 7.261 15.283 1.00 89.81 247 LEU A N 1
ATOM 1885 C CA . LEU A 1 247 ? -16.699 8.660 15.264 1.00 89.81 247 LEU A CA 1
ATOM 1886 C C . LEU A 1 247 ? -16.004 9.470 14.163 1.00 89.81 247 LEU A C 1
ATOM 1888 O O . LEU A 1 247 ? -16.620 10.342 13.547 1.00 89.81 247 LEU A O 1
ATOM 1892 N N . ARG A 1 248 ? -14.720 9.200 13.909 1.00 87.44 248 ARG A N 1
ATOM 1893 C CA . ARG A 1 248 ? -13.975 9.840 12.822 1.00 87.44 248 ARG A CA 1
ATOM 1894 C C . ARG A 1 248 ? -14.496 9.414 11.448 1.00 87.44 248 ARG A C 1
ATOM 1896 O O . ARG A 1 248 ? -14.715 10.282 10.610 1.00 87.44 248 ARG A O 1
ATOM 1903 N N . LEU A 1 249 ? -14.738 8.121 11.250 1.00 89.62 249 LEU A N 1
ATOM 1904 C CA . LEU A 1 249 ? -15.333 7.572 10.032 1.00 89.62 249 LEU A CA 1
ATOM 1905 C C . LEU A 1 249 ? -16.673 8.255 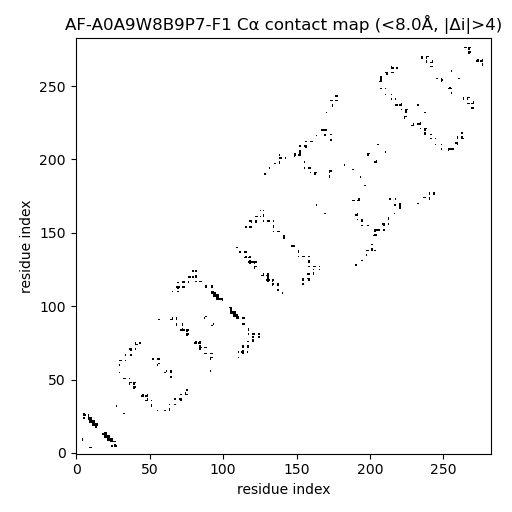9.709 1.00 89.62 249 LEU A C 1
ATOM 1907 O O . LEU A 1 249 ? -16.855 8.750 8.596 1.00 89.62 249 LEU A O 1
ATOM 1911 N N . CYS A 1 250 ? -17.549 8.410 10.707 1.00 89.56 250 CYS A N 1
ATOM 1912 C CA . CYS A 1 250 ? -18.823 9.113 10.544 1.00 89.56 250 CYS A CA 1
ATOM 1913 C C . CYS A 1 250 ? -18.633 10.600 10.198 1.00 89.56 250 CYS A C 1
ATOM 1915 O O . CYS A 1 250 ? -19.329 11.128 9.331 1.00 89.56 250 CYS A O 1
ATOM 1917 N N . LYS A 1 251 ? -17.668 11.289 10.830 1.00 88.19 251 LYS A N 1
ATOM 1918 C CA . LYS A 1 251 ? -17.327 12.690 10.501 1.00 88.19 251 LYS A CA 1
ATOM 1919 C C . LYS A 1 251 ? -16.815 12.854 9.070 1.00 88.19 251 LYS A C 1
ATOM 1921 O O . LYS A 1 251 ? -17.007 13.910 8.475 1.00 88.19 251 LYS A O 1
ATOM 1926 N N . GLU A 1 252 ? -16.165 11.830 8.528 1.00 85.56 252 GLU A N 1
ATOM 1927 C CA . GLU A 1 252 ? -15.692 11.794 7.142 1.00 85.56 252 GLU A CA 1
ATOM 1928 C C . GLU A 1 252 ? -16.810 11.415 6.144 1.00 85.56 252 GLU A C 1
ATOM 1930 O O . GLU A 1 252 ? -16.566 11.384 4.938 1.00 85.56 252 GLU A O 1
ATOM 1935 N N . GLY A 1 253 ? -18.047 11.203 6.620 1.00 91.19 253 GLY A N 1
ATOM 1936 C CA . GLY A 1 253 ? -19.223 10.916 5.791 1.00 91.19 253 GLY A CA 1
ATOM 1937 C C . GLY A 1 253 ? -19.272 9.482 5.262 1.00 91.19 253 GLY A C 1
ATOM 1938 O O . GLY A 1 253 ? -19.984 9.204 4.300 1.00 91.19 253 GLY A O 1
ATOM 1939 N N . LEU A 1 254 ? -18.492 8.584 5.862 1.00 91.56 254 LEU A N 1
ATOM 1940 C CA . LEU A 1 254 ? -18.459 7.166 5.534 1.00 91.56 254 LEU A CA 1
ATOM 1941 C C . LEU A 1 254 ? -19.397 6.399 6.478 1.00 91.56 254 LEU A C 1
ATOM 1943 O O . LEU A 1 254 ? -19.572 6.783 7.633 1.00 91.56 254 LEU A O 1
ATOM 1947 N N . ALA A 1 255 ? -19.987 5.312 5.984 1.00 91.25 255 ALA A N 1
ATOM 1948 C CA . ALA A 1 255 ? -20.805 4.398 6.779 1.00 91.25 255 ALA A CA 1
ATOM 1949 C C . ALA A 1 255 ? -20.007 3.122 7.092 1.00 91.25 255 ALA A C 1
ATOM 1951 O O . ALA A 1 255 ? -19.261 2.667 6.219 1.00 91.25 255 ALA A O 1
ATOM 1952 N N . PRO A 1 256 ? -20.129 2.552 8.304 1.00 91.31 256 PRO A N 1
ATOM 1953 C CA . PRO A 1 256 ? -19.496 1.278 8.620 1.00 91.31 256 PRO A CA 1
ATOM 1954 C C . PRO A 1 256 ? -20.129 0.153 7.789 1.00 91.31 256 PRO A C 1
ATOM 1956 O O . PRO A 1 256 ? -21.333 0.167 7.536 1.00 91.31 256 PRO A O 1
ATOM 1959 N N . ASP A 1 257 ? -19.318 -0.819 7.377 1.00 92.19 257 ASP A N 1
ATOM 1960 C CA . ASP A 1 257 ? -19.798 -2.057 6.759 1.00 92.19 257 ASP A CA 1
ATOM 1961 C C . ASP A 1 257 ? -19.963 -3.176 7.804 1.00 92.19 257 ASP A C 1
ATOM 1963 O O . ASP A 1 257 ? -19.548 -3.044 8.960 1.00 92.19 257 ASP A O 1
ATOM 1967 N N . ASP A 1 258 ? -20.558 -4.299 7.398 1.00 90.31 258 ASP A N 1
ATOM 1968 C CA . ASP A 1 258 ? -20.821 -5.443 8.282 1.00 90.31 258 ASP A CA 1
ATOM 1969 C C . ASP A 1 258 ? -19.544 -5.986 8.939 1.00 90.31 258 ASP A C 1
ATOM 1971 O O . ASP A 1 258 ? -19.550 -6.403 10.102 1.00 90.31 258 ASP A O 1
ATOM 1975 N N . MET A 1 259 ? -18.420 -5.957 8.213 1.00 90.19 259 MET A N 1
ATOM 1976 C CA . MET A 1 259 ? -17.136 -6.416 8.736 1.00 90.19 259 MET A CA 1
ATOM 1977 C C . MET A 1 259 ? -16.671 -5.508 9.875 1.00 90.19 259 MET A C 1
ATOM 1979 O O . MET A 1 259 ? -16.290 -5.999 10.940 1.00 90.19 259 MET A O 1
ATOM 1983 N N . MET A 1 260 ? -16.752 -4.193 9.697 1.00 93.19 260 MET A N 1
ATOM 1984 C CA . MET A 1 260 ? -16.430 -3.223 10.733 1.00 93.19 260 MET A CA 1
ATOM 1985 C C . MET A 1 260 ? -17.344 -3.361 11.950 1.00 93.19 260 MET A C 1
ATOM 1987 O O . MET A 1 260 ? -16.861 -3.369 13.087 1.00 93.19 260 MET A O 1
ATOM 1991 N N . LEU A 1 261 ? -18.652 -3.500 11.720 1.00 92.88 261 LEU A N 1
ATOM 1992 C CA . LEU A 1 261 ? -19.649 -3.648 12.780 1.00 92.88 261 LEU A CA 1
ATOM 1993 C C . LEU A 1 261 ? -19.401 -4.904 13.619 1.00 92.88 261 LEU A C 1
ATOM 1995 O O . LEU A 1 261 ? -19.483 -4.831 14.846 1.00 92.88 261 LEU A O 1
ATOM 1999 N N . SER A 1 262 ? -18.982 -6.011 12.995 1.00 92.06 262 SER A N 1
ATOM 2000 C CA . SER A 1 262 ? -18.625 -7.246 13.709 1.00 92.06 262 SER A CA 1
ATOM 2001 C C . SER A 1 262 ? -17.503 -7.052 14.742 1.00 92.06 262 SER A C 1
ATOM 2003 O O . SER A 1 262 ? -17.451 -7.759 15.749 1.00 92.06 262 SER A O 1
ATOM 2005 N N . HIS A 1 263 ? -16.632 -6.060 14.530 1.00 93.12 263 HIS A N 1
ATOM 2006 C CA . HIS A 1 263 ? -15.570 -5.689 15.462 1.00 93.12 263 HIS A CA 1
ATOM 2007 C C . HIS A 1 263 ? -15.999 -4.607 16.464 1.00 93.12 263 HIS A C 1
ATOM 2009 O O . HIS A 1 263 ? -15.530 -4.612 17.603 1.00 93.12 263 HIS A O 1
ATOM 2015 N N . LEU A 1 264 ? -16.853 -3.664 16.053 1.00 92.94 264 LEU A N 1
ATOM 2016 C CA . LEU A 1 264 ? -17.262 -2.519 16.872 1.00 92.94 264 LEU A CA 1
ATOM 2017 C C . LEU A 1 264 ? -18.332 -2.871 17.909 1.00 92.94 264 LEU A C 1
ATOM 2019 O O . LEU A 1 264 ? -18.216 -2.437 19.054 1.00 92.94 264 LEU A O 1
ATOM 2023 N N . VAL A 1 265 ? -19.334 -3.677 17.545 1.00 93.25 265 VAL A N 1
ATOM 2024 C CA . VAL A 1 265 ? -20.468 -4.001 18.428 1.00 93.25 265 VAL A CA 1
ATOM 2025 C C . VAL A 1 265 ? -20.014 -4.620 19.759 1.00 93.25 265 VAL A C 1
ATOM 2027 O O . VAL A 1 265 ? -20.416 -4.101 20.801 1.00 93.25 265 VAL A O 1
ATOM 2030 N N . PRO A 1 266 ? -19.116 -5.630 19.792 1.00 91.94 266 PRO A N 1
ATOM 2031 C CA . PRO A 1 266 ? -18.625 -6.175 21.060 1.00 91.94 266 PRO A CA 1
ATOM 2032 C C . PRO A 1 266 ? -17.927 -5.130 21.942 1.00 91.94 266 PRO A C 1
ATOM 2034 O O . PRO A 1 266 ? -18.025 -5.181 23.166 1.00 91.94 266 PRO A O 1
ATOM 2037 N N . MET A 1 267 ? -17.233 -4.166 21.331 1.00 92.75 267 MET A N 1
ATOM 2038 C CA . MET A 1 267 ? -16.545 -3.098 22.060 1.00 92.75 267 MET A CA 1
ATOM 2039 C C . MET A 1 267 ? -17.522 -2.061 22.609 1.00 92.75 267 MET A C 1
ATOM 2041 O O . MET A 1 267 ? -17.304 -1.542 23.699 1.00 92.75 267 MET A O 1
ATOM 2045 N N . TRP A 1 268 ? -18.609 -1.768 21.897 1.00 93.69 268 TRP A N 1
ATOM 2046 C CA . TRP A 1 268 ? -19.665 -0.893 22.403 1.00 93.69 268 TRP A CA 1
ATOM 2047 C C . TRP A 1 268 ? -20.404 -1.518 23.583 1.00 93.69 268 TRP A C 1
ATOM 2049 O O . TRP A 1 268 ? -20.593 -0.830 24.581 1.00 93.69 268 TRP A O 1
ATOM 2059 N N . CYS A 1 269 ? -20.720 -2.817 23.529 1.00 91.25 269 CYS A N 1
ATOM 2060 C CA . CYS A 1 269 ? -21.261 -3.539 24.684 1.00 91.25 269 CYS A CA 1
ATOM 2061 C C . CYS A 1 269 ? -20.301 -3.486 25.882 1.00 91.25 269 CYS A C 1
ATOM 2063 O O . CYS A 1 269 ? -20.720 -3.209 27.000 1.00 91.25 269 CYS A O 1
ATOM 2065 N N . HIS A 1 270 ? -18.999 -3.692 25.647 1.00 90.00 270 HIS A N 1
ATOM 2066 C CA . HIS A 1 270 ? -17.975 -3.586 26.694 1.00 90.00 270 HIS A CA 1
ATOM 2067 C C . HIS A 1 270 ? -17.932 -2.190 27.341 1.00 90.00 270 HIS A C 1
ATOM 2069 O O . HIS A 1 270 ? -17.774 -2.072 28.551 1.00 90.00 270 HIS A O 1
ATOM 2075 N N . LEU A 1 271 ? -18.121 -1.131 26.550 1.00 90.44 271 LEU A N 1
ATOM 2076 C CA . LEU A 1 271 ? -18.181 0.255 27.029 1.00 90.44 271 LEU A CA 1
ATOM 2077 C C . LEU A 1 271 ? -19.542 0.655 27.634 1.00 90.44 271 LEU A C 1
ATOM 2079 O O . LEU A 1 271 ? -19.700 1.812 28.025 1.00 90.44 271 LEU A O 1
ATOM 2083 N N . GLY A 1 272 ? -20.527 -0.249 27.689 1.00 91.62 272 GLY A N 1
ATOM 2084 C CA . GLY A 1 272 ? -21.889 0.055 28.149 1.00 91.62 272 GLY A CA 1
ATOM 2085 C C . GLY A 1 272 ? -22.681 0.961 27.197 1.00 91.62 272 GLY A C 1
ATOM 2086 O O . GLY A 1 272 ? -23.607 1.651 27.614 1.00 91.62 272 GLY A O 1
ATOM 2087 N N . MET A 1 273 ? -22.311 0.999 25.914 1.00 91.38 273 MET A N 1
ATOM 2088 C CA . MET A 1 273 ? -22.986 1.773 24.866 1.00 91.38 273 MET A CA 1
ATOM 2089 C C . MET A 1 273 ? -24.116 0.954 24.222 1.00 91.38 273 MET A C 1
ATOM 2091 O O . MET A 1 273 ? -24.151 0.760 23.003 1.00 91.38 273 MET A O 1
ATOM 2095 N N . ASP A 1 274 ? -25.031 0.452 25.053 1.00 88.00 274 ASP A N 1
ATOM 2096 C CA . ASP A 1 274 ? -26.037 -0.546 24.667 1.00 88.00 274 ASP A CA 1
ATOM 2097 C C . ASP A 1 274 ? -27.014 -0.037 23.605 1.00 88.00 274 ASP A C 1
ATOM 2099 O O . ASP A 1 274 ? -27.411 -0.794 22.720 1.00 88.00 274 ASP A O 1
ATOM 2103 N N . GLU A 1 275 ? -27.376 1.247 23.647 1.00 88.31 275 GLU A N 1
ATOM 2104 C CA . GLU A 1 275 ? -28.257 1.866 22.649 1.00 88.31 275 GLU A CA 1
ATOM 2105 C C . GLU A 1 275 ? -27.644 1.786 21.247 1.00 88.31 275 GLU A C 1
ATOM 2107 O O . GLU A 1 275 ? -28.288 1.299 20.319 1.00 88.31 275 GLU A O 1
ATOM 2112 N N . LEU A 1 276 ? -26.364 2.157 21.122 1.00 87.50 276 LEU A N 1
ATOM 2113 C CA . LEU A 1 276 ? -25.634 2.115 19.857 1.00 87.50 276 LEU A CA 1
ATOM 2114 C C . LEU A 1 276 ? -25.462 0.672 19.364 1.00 87.50 276 LEU A C 1
ATOM 2116 O O . LEU A 1 276 ? -25.672 0.397 18.187 1.00 87.50 276 LEU A O 1
ATOM 2120 N N . ALA A 1 277 ? -25.124 -0.263 20.256 1.00 87.19 277 ALA A N 1
ATOM 2121 C CA . ALA A 1 277 ? -25.014 -1.679 19.904 1.00 87.19 277 ALA A CA 1
ATOM 2122 C C . ALA A 1 277 ? -26.361 -2.273 19.443 1.00 87.19 277 ALA A C 1
ATOM 2124 O O . ALA A 1 277 ? -26.408 -3.040 18.481 1.00 87.19 277 ALA A O 1
ATOM 2125 N N . THR A 1 278 ? -27.460 -1.894 20.100 1.00 84.50 278 THR A N 1
ATOM 2126 C CA . THR A 1 278 ? -28.805 -2.407 19.803 1.00 84.50 278 THR A CA 1
ATOM 2127 C C . THR A 1 278 ? -29.367 -1.829 18.509 1.00 84.50 278 THR A C 1
ATOM 2129 O O . THR A 1 278 ? -30.065 -2.533 17.783 1.00 84.50 278 THR A O 1
ATOM 2132 N N . GLU A 1 279 ? -29.080 -0.566 18.196 1.00 84.44 279 GLU A N 1
ATOM 2133 C CA . GLU A 1 279 ? -29.575 0.087 16.982 1.00 84.44 279 GLU A CA 1
ATOM 2134 C C . GLU A 1 279 ? -29.070 -0.606 15.709 1.00 84.44 279 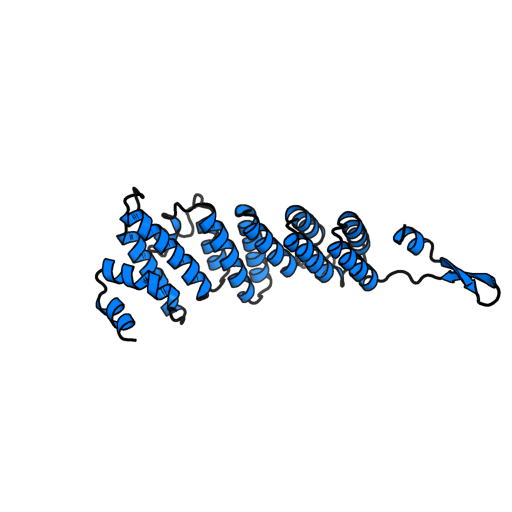GLU A C 1
ATOM 2136 O O . GLU A 1 279 ? -29.847 -0.813 14.780 1.00 84.44 279 GLU A O 1
ATOM 2141 N N . TYR A 1 280 ? -27.828 -1.097 15.718 1.00 75.50 280 TYR A N 1
ATOM 2142 C CA . TYR A 1 280 ? -27.278 -1.898 14.619 1.00 75.50 280 TYR A CA 1
ATOM 2143 C C . TYR A 1 280 ? -27.750 -3.360 14.601 1.00 75.50 280 TYR A C 1
ATOM 2145 O O . TYR A 1 280 ? -27.670 -3.997 13.559 1.00 75.50 280 TYR A O 1
ATOM 2153 N N . TRP A 1 281 ? -28.272 -3.897 15.709 1.00 64.88 281 TRP A N 1
ATOM 2154 C CA . TRP A 1 281 ? -28.883 -5.237 15.743 1.00 64.88 281 TRP A CA 1
ATOM 2155 C C . TRP A 1 281 ? -30.320 -5.250 15.191 1.00 64.88 281 TRP A C 1
ATOM 2157 O O . TRP A 1 281 ? -30.872 -6.306 14.892 1.00 64.88 281 TRP A O 1
ATOM 2167 N N . ARG A 1 282 ? -30.967 -4.080 15.113 1.00 59.62 282 ARG A N 1
ATOM 2168 C CA . ARG A 1 282 ? -32.355 -3.929 14.645 1.00 59.62 282 ARG A CA 1
ATOM 2169 C C . ARG A 1 282 ? -32.487 -3.761 13.125 1.00 59.62 282 ARG A C 1
ATOM 2171 O O . ARG A 1 282 ? -33.622 -3.710 12.649 1.00 59.62 282 ARG A O 1
ATOM 2178 N N . LEU A 1 283 ? -31.370 -3.647 12.407 1.00 51.94 283 LEU A N 1
ATOM 2179 C CA . LEU A 1 283 ? -31.288 -3.631 10.941 1.00 51.94 283 LEU A CA 1
ATOM 2180 C C . LEU A 1 283 ? -31.152 -5.057 10.397 1.00 51.94 283 LEU A C 1
ATOM 2182 O O . LEU A 1 283 ? -31.757 -5.316 9.333 1.00 51.94 283 LEU A O 1
#

Nearest PDB structures (foldseek):
  5z2c-assembly7_G  TM=3.318E-01  e=5.045E-01  Homo sapiens
  6xns-assembly2_F  TM=2.505E-01  e=2.895E-01  synthetic construct
  2hr2-assembly2_B  TM=4.613E-01  e=4.656E+00  Chlorobaculum tepidum TLS
  1v18-assembly1_A  TM=3.667E-01  e=4.244E+00  Mus musculus